Protein AF-A0A7C2Z9K0-F1 (afdb_monomer_lite)

Sequence (322 aa):
MQGVKPGILVYGNPVLNRYSSSVLGTLNDVKPLNPVDELTLYMVGAHAGDEFVRSLMWPGPMPQLNLGSMNPCDAYQVAKLIVVTWPTASNLSELRRVRALALEECVGVLDRLQLRLVKHSEAIGMLDRLYEMAISNQLSEEDTAKLAYALVIYELYDRAVRLLERRFNTIVKYQLAVLRILLRGFMNLTPWHRGLILSTGTLNVSDWVLTTVRYRNDVCVVIQFKSLEKPYTVSNCPVQVEGGRLVVSGVEPTLSTSPVTVELLVKPRNWGVFFIANNTNSPIRYEPRVKGRCVVKAKDYENQGCGELLLDVGEYASIHFT

Structure (mmCIF, N/CA/C/O backbone):
data_AF-A0A7C2Z9K0-F1
#
_entry.id   AF-A0A7C2Z9K0-F1
#
loop_
_atom_site.group_PDB
_atom_site.id
_atom_site.type_symbol
_atom_site.label_atom_id
_atom_site.label_alt_id
_atom_site.label_comp_id
_atom_site.label_asym_id
_atom_site.label_entity_id
_atom_site.label_seq_id
_atom_site.pdbx_PDB_ins_code
_atom_site.Cartn_x
_atom_site.Cartn_y
_atom_site.Cartn_z
_atom_site.occupancy
_atom_site.B_iso_or_equiv
_atom_site.auth_seq_id
_atom_site.auth_comp_id
_atom_site.auth_asym_id
_atom_site.auth_atom_id
_atom_site.pdbx_PDB_model_num
ATOM 1 N N . MET A 1 1 ? -17.140 -13.298 -23.144 1.00 37.75 1 MET A N 1
ATOM 2 C CA . MET A 1 1 ? -16.741 -13.257 -21.720 1.00 37.75 1 MET A CA 1
ATOM 3 C C . MET A 1 1 ? -16.494 -11.803 -21.354 1.00 37.75 1 MET A C 1
ATOM 5 O O . MET A 1 1 ? -15.710 -11.165 -22.044 1.00 37.75 1 MET A O 1
ATOM 9 N N . GLN A 1 2 ? -17.197 -11.241 -20.367 1.00 43.09 2 GLN A N 1
ATOM 10 C CA . GLN A 1 2 ? -16.838 -9.914 -19.848 1.00 43.09 2 GLN A CA 1
ATOM 11 C C . GLN A 1 2 ? -15.471 -10.040 -19.161 1.00 43.09 2 GLN A C 1
ATOM 13 O O . GLN A 1 2 ? -15.306 -10.893 -18.294 1.00 43.09 2 GLN A O 1
ATOM 18 N N . GLY A 1 3 ? -14.478 -9.265 -19.603 1.00 64.12 3 GLY A N 1
ATOM 19 C CA . GLY A 1 3 ? -13.139 -9.290 -19.008 1.00 64.12 3 GLY A CA 1
ATOM 20 C C . GLY A 1 3 ? -13.161 -8.814 -17.553 1.00 64.12 3 GLY A C 1
ATOM 21 O O . GLY A 1 3 ? -13.948 -7.932 -17.201 1.00 64.12 3 GLY A O 1
ATOM 22 N N . VAL A 1 4 ? -12.298 -9.395 -16.711 1.00 75.00 4 VAL A N 1
ATOM 23 C CA . VAL A 1 4 ? -12.079 -8.939 -15.328 1.00 75.00 4 VAL A CA 1
ATOM 24 C C . VAL A 1 4 ? -11.657 -7.469 -15.363 1.00 75.00 4 VAL A C 1
ATOM 26 O O . VAL A 1 4 ? -10.753 -7.113 -16.113 1.00 75.00 4 VAL A O 1
ATOM 29 N N . LYS A 1 5 ? -12.315 -6.609 -14.578 1.00 83.44 5 LYS A N 1
ATOM 30 C CA . LYS A 1 5 ? -11.980 -5.180 -14.476 1.00 83.44 5 LYS A CA 1
ATOM 31 C C . LYS A 1 5 ? -10.962 -4.937 -13.351 1.00 83.44 5 LYS A C 1
ATOM 33 O O . LYS A 1 5 ? -10.970 -5.682 -12.366 1.00 83.44 5 LYS A O 1
ATOM 38 N N . PRO A 1 6 ? -10.092 -3.917 -13.469 1.00 86.12 6 PRO A N 1
ATOM 39 C CA . PRO A 1 6 ? -9.294 -3.460 -12.334 1.00 86.12 6 PRO A CA 1
ATOM 40 C C . PRO A 1 6 ? -10.204 -2.838 -11.261 1.00 86.12 6 PRO A C 1
ATOM 42 O O . PRO A 1 6 ? -11.330 -2.438 -11.560 1.00 86.12 6 PRO A O 1
ATOM 45 N N . GLY A 1 7 ? -9.707 -2.751 -10.029 1.00 84.44 7 GLY A N 1
ATOM 46 C CA . GLY A 1 7 ? -10.400 -2.111 -8.914 1.00 84.44 7 GLY A CA 1
ATOM 47 C C . GLY A 1 7 ? -11.256 -3.045 -8.061 1.00 84.44 7 GLY A C 1
ATOM 48 O O . GLY A 1 7 ? -12.019 -2.564 -7.234 1.00 84.44 7 GLY A O 1
ATOM 49 N N . ILE A 1 8 ? -11.147 -4.368 -8.206 1.00 86.12 8 ILE A N 1
ATOM 50 C CA . ILE A 1 8 ? -11.669 -5.286 -7.187 1.00 86.12 8 ILE A CA 1
ATOM 51 C C . ILE A 1 8 ? -10.679 -5.280 -6.028 1.00 86.12 8 ILE A C 1
ATOM 53 O O . ILE A 1 8 ? -9.484 -5.445 -6.244 1.00 86.12 8 ILE A O 1
ATOM 57 N N . LEU A 1 9 ? -11.165 -5.111 -4.804 1.00 90.25 9 LEU A N 1
ATOM 58 C CA . LEU A 1 9 ? -10.339 -5.172 -3.608 1.00 90.25 9 LEU A CA 1
ATOM 59 C C . LEU A 1 9 ? -11.148 -5.809 -2.480 1.00 90.25 9 LEU A C 1
ATOM 61 O O . LEU A 1 9 ? -12.177 -5.281 -2.070 1.00 90.25 9 LEU A O 1
ATOM 65 N N . VAL A 1 10 ? -10.718 -6.968 -2.000 1.00 84.88 10 VAL A N 1
ATOM 66 C CA . VAL A 1 10 ? -11.459 -7.762 -1.017 1.00 84.88 10 VAL A CA 1
ATOM 67 C C . VAL A 1 10 ? -10.482 -8.317 0.002 1.00 84.88 10 VAL A C 1
ATOM 69 O O . VAL A 1 10 ? -9.458 -8.888 -0.364 1.00 84.88 10 VAL A O 1
ATOM 72 N N . TYR A 1 11 ? -10.804 -8.154 1.279 1.00 88.50 11 TYR A N 1
ATOM 73 C CA . TYR A 1 11 ? -9.985 -8.626 2.391 1.00 88.50 11 TYR A CA 1
ATOM 74 C C . TYR A 1 11 ? -10.760 -9.658 3.205 1.00 88.50 11 TYR A C 1
ATOM 76 O O . TYR A 1 11 ? -11.964 -9.505 3.410 1.00 88.50 11 TYR A O 1
ATOM 84 N N . GLY A 1 12 ? -10.061 -10.660 3.738 1.00 77.44 12 GLY A N 1
ATOM 85 C CA . GLY A 1 12 ? -10.611 -11.537 4.773 1.00 77.44 12 GLY A CA 1
ATOM 86 C C . GLY A 1 12 ? -10.920 -10.788 6.075 1.00 77.44 12 GLY A C 1
ATOM 87 O O . GLY A 1 12 ? -11.872 -11.128 6.770 1.00 77.44 12 GLY A O 1
ATOM 88 N N . ASN A 1 13 ? -10.167 -9.727 6.386 1.00 89.75 13 ASN A N 1
ATOM 89 C CA . ASN A 1 13 ? -10.434 -8.868 7.537 1.00 89.75 13 ASN A CA 1
ATOM 90 C C . ASN A 1 13 ? -11.713 -8.021 7.332 1.00 89.75 13 ASN A C 1
ATOM 92 O O . ASN A 1 13 ? -11.746 -7.196 6.410 1.00 89.75 13 ASN A O 1
ATOM 96 N N . PRO A 1 14 ? -12.730 -8.123 8.213 1.00 88.50 14 PRO A N 1
ATOM 97 C CA . PRO A 1 14 ? -13.995 -7.400 8.055 1.00 88.50 14 PRO A CA 1
ATOM 98 C C . PRO A 1 14 ? -13.859 -5.872 8.053 1.00 88.50 14 PRO A C 1
ATOM 100 O O . PRO A 1 14 ? -14.577 -5.194 7.317 1.00 88.50 14 PRO A O 1
ATOM 103 N N . VAL A 1 15 ? -12.931 -5.316 8.842 1.00 96.44 15 VAL A N 1
ATOM 104 C CA . VAL A 1 15 ? -12.697 -3.866 8.917 1.00 96.44 15 VAL A CA 1
ATOM 105 C C . VAL A 1 15 ? -12.141 -3.370 7.587 1.00 96.44 15 VAL A C 1
ATOM 107 O O . VAL A 1 15 ? -12.706 -2.454 6.991 1.00 96.44 15 VAL A O 1
ATOM 110 N N . LEU A 1 16 ? -11.082 -4.006 7.077 1.00 95.88 16 LEU A N 1
ATOM 111 C CA . LEU A 1 16 ? -10.483 -3.635 5.790 1.00 95.88 16 LEU A CA 1
ATOM 112 C C . LEU A 1 16 ? -11.476 -3.813 4.635 1.00 95.88 16 LEU A C 1
ATOM 114 O O . LEU A 1 16 ? -11.587 -2.943 3.769 1.00 95.88 16 LEU A O 1
ATOM 118 N N . ASN A 1 17 ? -12.254 -4.898 4.657 1.00 90.25 17 ASN A N 1
ATOM 119 C CA . ASN A 1 17 ? -13.252 -5.175 3.631 1.00 90.25 17 ASN A CA 1
ATOM 120 C C . ASN A 1 17 ? -14.389 -4.141 3.616 1.00 90.25 17 ASN A C 1
ATOM 122 O O . ASN A 1 17 ? -14.852 -3.736 2.546 1.00 90.25 17 ASN A O 1
ATOM 126 N N . ARG A 1 18 ? -14.803 -3.652 4.794 1.00 93.75 18 ARG A N 1
ATOM 127 C CA . ARG A 1 18 ? -15.792 -2.574 4.919 1.00 93.75 18 ARG A CA 1
ATOM 128 C C . ARG A 1 18 ? -15.301 -1.281 4.274 1.00 93.75 18 ARG A C 1
ATOM 130 O O . ARG A 1 18 ? -16.063 -0.651 3.541 1.00 93.75 18 ARG A O 1
ATOM 137 N N . TYR A 1 19 ? -14.046 -0.893 4.512 1.00 94.75 19 TYR A N 1
ATOM 138 C CA . TYR A 1 19 ? -13.466 0.287 3.865 1.00 94.75 19 TYR A CA 1
ATOM 139 C C . TYR A 1 19 ? -13.394 0.110 2.356 1.00 94.75 19 TYR A C 1
ATOM 141 O O . TYR A 1 19 ? -13.844 0.996 1.634 1.00 94.75 19 TYR A O 1
ATOM 149 N N . SER A 1 20 ? -12.897 -1.041 1.896 1.00 91.31 20 SER A N 1
ATOM 150 C CA . SER A 1 20 ? -12.806 -1.349 0.469 1.00 91.31 20 SER A CA 1
ATOM 151 C C . SER A 1 20 ? -14.161 -1.185 -0.227 1.00 91.31 20 SER A C 1
ATOM 153 O O . SER A 1 20 ? -14.310 -0.373 -1.139 1.00 91.31 20 SER A O 1
ATOM 155 N N . SER A 1 21 ? -15.188 -1.860 0.294 1.00 88.12 21 SER A N 1
ATOM 156 C CA . SER A 1 21 ? -16.550 -1.806 -0.249 1.00 88.12 21 SER A CA 1
ATOM 157 C C . SER A 1 21 ? -17.132 -0.386 -0.253 1.00 88.12 21 SER A C 1
ATOM 159 O O . SER A 1 21 ? -17.903 -0.041 -1.143 1.00 88.12 21 SER A O 1
ATOM 161 N N . SER A 1 22 ? -16.750 0.448 0.721 1.00 88.44 22 SER A N 1
ATOM 162 C CA . SER A 1 22 ? -17.262 1.819 0.852 1.00 88.44 22 SER A CA 1
ATOM 163 C C . SER A 1 22 ? -16.625 2.792 -0.136 1.00 88.44 22 SER A C 1
ATOM 165 O O . SER A 1 22 ? -17.289 3.729 -0.570 1.00 88.44 22 SER A O 1
ATOM 167 N N . VAL A 1 23 ? -15.352 2.596 -0.496 1.00 86.19 23 VAL A N 1
ATOM 168 C CA . VAL A 1 23 ? -14.654 3.541 -1.380 1.00 86.19 23 VAL A CA 1
ATOM 169 C C . VAL A 1 23 ? -14.778 3.175 -2.848 1.00 86.19 23 VAL A C 1
ATOM 171 O O . VAL A 1 23 ? -14.956 4.081 -3.657 1.00 86.19 23 VAL A O 1
ATOM 174 N N . LEU A 1 24 ? -14.768 1.885 -3.207 1.00 77.12 24 LEU A N 1
ATOM 175 C CA . LEU A 1 24 ? -14.762 1.440 -4.609 1.00 77.12 24 LEU A CA 1
ATOM 176 C C . LEU A 1 24 ? -15.945 1.978 -5.431 1.00 77.12 24 LEU A C 1
ATOM 178 O O . LEU A 1 24 ? -15.773 2.308 -6.602 1.00 77.12 24 LEU A O 1
ATOM 182 N N . GLY A 1 25 ? -17.123 2.141 -4.819 1.00 69.94 25 GLY A N 1
ATOM 183 C CA . GLY A 1 25 ? -18.311 2.691 -5.486 1.00 69.94 25 GLY A CA 1
ATOM 184 C C . GLY A 1 25 ? -18.264 4.199 -5.760 1.00 69.94 25 GLY A C 1
ATOM 185 O O . GLY A 1 25 ? -19.160 4.721 -6.412 1.00 69.94 25 GLY A O 1
ATOM 186 N N . THR A 1 26 ? -17.241 4.899 -5.267 1.00 81.38 26 THR A N 1
ATOM 187 C CA . THR A 1 26 ? -17.178 6.372 -5.254 1.00 81.38 26 THR A CA 1
ATOM 188 C C . THR A 1 26 ? -15.945 6.949 -5.952 1.00 81.38 26 THR A C 1
ATOM 190 O O . THR A 1 26 ? -15.764 8.159 -5.974 1.00 81.38 26 THR A O 1
ATOM 193 N N . LEU A 1 27 ? -15.087 6.102 -6.535 1.00 81.38 27 LEU A N 1
ATOM 194 C CA . LEU A 1 27 ? -13.768 6.522 -7.026 1.00 81.38 27 LEU A CA 1
ATOM 195 C C . LEU A 1 27 ? -13.784 7.288 -8.351 1.00 81.38 27 LEU A C 1
ATOM 197 O O . LEU A 1 27 ? -12.838 8.022 -8.619 1.00 81.38 27 LEU A O 1
ATOM 201 N N . ASN A 1 28 ? -14.823 7.124 -9.174 1.00 76.12 28 ASN A N 1
ATOM 202 C CA . ASN A 1 28 ? -14.872 7.736 -10.509 1.00 76.12 28 ASN A CA 1
ATOM 203 C C . ASN A 1 28 ? -14.916 9.275 -10.464 1.00 76.12 28 ASN A C 1
ATOM 205 O O . ASN A 1 28 ? -14.512 9.917 -11.429 1.00 76.12 28 ASN A O 1
ATOM 209 N N . ASP A 1 29 ? -15.358 9.854 -9.344 1.00 80.81 29 ASP A N 1
ATOM 210 C CA . ASP A 1 29 ? -15.482 11.306 -9.162 1.00 80.81 29 ASP A CA 1
ATOM 211 C C . ASP A 1 29 ? -14.291 11.920 -8.402 1.00 80.81 29 ASP A C 1
ATOM 213 O O . ASP A 1 29 ? -14.220 13.134 -8.192 1.00 80.81 29 ASP A O 1
ATOM 217 N N . VAL A 1 30 ? -13.331 11.091 -7.980 1.00 87.69 30 VAL A N 1
ATOM 218 C CA . VAL A 1 30 ? -12.199 11.514 -7.154 1.00 87.69 30 VAL A CA 1
ATOM 219 C C . VAL A 1 30 ? -11.080 12.060 -8.029 1.00 87.69 30 VAL A C 1
ATOM 221 O O . VAL A 1 30 ? -10.500 11.348 -8.848 1.00 87.69 30 VAL A O 1
ATOM 224 N N . LYS A 1 31 ? -10.722 13.328 -7.815 1.00 90.00 31 LYS A N 1
ATOM 225 C CA . LYS A 1 31 ? -9.562 13.945 -8.469 1.00 90.00 31 LYS A CA 1
ATOM 226 C C . LYS A 1 31 ? -8.275 13.604 -7.715 1.00 90.00 31 LYS A C 1
ATOM 228 O O . LYS A 1 31 ? -8.262 13.734 -6.490 1.00 90.00 31 LYS A O 1
ATOM 233 N N . PRO A 1 32 ? -7.192 13.209 -8.407 1.00 91.38 32 PRO A N 1
ATOM 234 C CA . PRO A 1 32 ? -5.903 12.999 -7.759 1.00 91.38 32 PRO A CA 1
ATOM 235 C C . PRO A 1 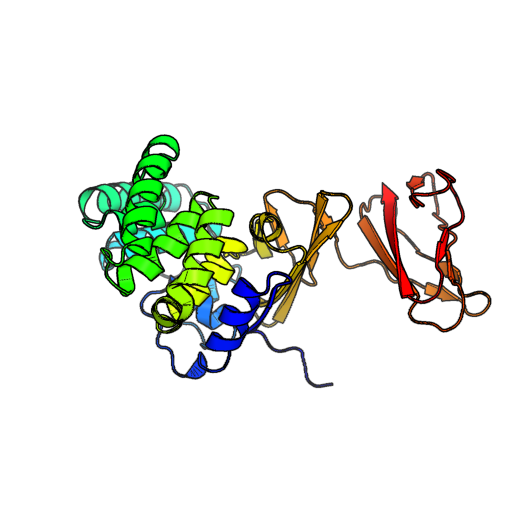32 ? -5.356 14.321 -7.204 1.00 91.38 32 PRO A C 1
ATOM 237 O O . PRO A 1 32 ? -5.505 15.367 -7.835 1.00 91.38 32 PRO A O 1
ATOM 240 N N . LEU A 1 33 ? -4.714 14.276 -6.032 1.00 89.50 33 LEU A N 1
ATOM 241 C CA . LEU A 1 33 ? -4.076 15.455 -5.425 1.00 89.50 33 LEU A CA 1
ATOM 242 C C . LEU A 1 33 ? -2.596 15.568 -5.799 1.00 89.50 33 LEU A C 1
ATOM 244 O O . LEU A 1 33 ? -2.030 16.656 -5.776 1.00 89.50 33 LEU A O 1
ATOM 248 N N . ASN A 1 34 ? -1.965 14.443 -6.133 1.00 88.69 34 ASN A N 1
ATOM 249 C CA . ASN A 1 34 ? -0.575 14.371 -6.558 1.00 88.69 34 ASN A CA 1
ATOM 250 C C . ASN A 1 34 ? -0.356 13.162 -7.498 1.00 88.69 34 ASN A C 1
ATOM 252 O O . ASN A 1 34 ? -1.247 12.312 -7.629 1.00 88.69 34 ASN A O 1
ATOM 256 N N . PRO A 1 35 ? 0.829 13.026 -8.125 1.00 88.88 35 PRO A N 1
ATOM 257 C CA . PRO A 1 35 ? 1.099 11.921 -9.051 1.00 88.88 35 PRO A CA 1
ATOM 258 C C . PRO A 1 35 ? 1.007 10.519 -8.419 1.00 88.88 35 PRO A C 1
ATOM 260 O O . PRO A 1 35 ? 0.792 9.530 -9.117 1.00 88.88 35 PRO A O 1
ATOM 263 N N . VAL A 1 36 ? 1.159 10.399 -7.095 1.00 89.31 36 VAL A N 1
ATOM 264 C CA . VAL A 1 36 ? 1.043 9.115 -6.380 1.00 89.31 36 VAL A CA 1
ATOM 265 C C . VAL A 1 36 ? -0.422 8.694 -6.235 1.00 89.31 36 VAL A C 1
ATOM 267 O O . VAL A 1 36 ? -0.742 7.510 -6.375 1.00 89.31 36 VAL A O 1
ATOM 270 N N . ASP A 1 37 ? -1.323 9.647 -5.995 1.00 91.62 37 ASP A N 1
ATOM 271 C CA . ASP A 1 37 ? -2.767 9.400 -6.050 1.00 91.62 37 ASP A CA 1
ATOM 272 C C . ASP A 1 37 ? -3.205 9.033 -7.446 1.00 91.62 37 ASP A C 1
ATOM 274 O O . ASP A 1 37 ? -3.963 8.083 -7.620 1.00 91.62 37 ASP A O 1
ATOM 278 N N . GLU A 1 38 ? -2.701 9.756 -8.441 1.00 92.44 38 GLU A N 1
ATOM 279 C CA . GLU A 1 38 ? -3.044 9.486 -9.824 1.00 92.44 38 GLU A CA 1
ATOM 280 C C . GLU A 1 38 ? -2.615 8.081 -10.240 1.00 92.44 38 GLU A C 1
ATOM 282 O O . GLU A 1 38 ? -3.401 7.352 -10.846 1.00 92.44 38 GLU A O 1
ATOM 287 N N . LEU A 1 39 ? -1.416 7.656 -9.832 1.00 91.12 39 LEU A N 1
ATOM 288 C CA . LEU A 1 39 ? -0.960 6.281 -9.994 1.00 91.12 39 LEU A CA 1
ATOM 289 C C . LEU A 1 39 ? -1.925 5.288 -9.341 1.00 91.12 39 LEU A C 1
ATOM 291 O O . LEU A 1 39 ? -2.327 4.313 -9.970 1.00 91.12 39 LEU A O 1
ATOM 295 N N . THR A 1 40 ? -2.326 5.543 -8.096 1.00 91.75 40 THR A N 1
ATOM 296 C CA . THR A 1 40 ? -3.223 4.657 -7.342 1.00 91.75 40 THR A CA 1
ATOM 297 C C . THR A 1 40 ? -4.592 4.542 -8.023 1.00 91.75 40 THR A C 1
ATOM 299 O O . THR A 1 40 ? -5.084 3.432 -8.230 1.00 91.75 40 THR A O 1
ATOM 302 N N . LEU A 1 41 ? -5.177 5.667 -8.446 1.00 93.56 41 LEU A N 1
ATOM 303 C CA . LEU A 1 41 ? -6.451 5.720 -9.170 1.00 93.56 41 LEU A CA 1
ATOM 304 C C . LEU A 1 41 ? -6.357 5.073 -10.559 1.00 93.56 41 LEU A C 1
ATOM 306 O O . LEU A 1 41 ? -7.280 4.380 -10.987 1.00 93.56 41 LEU A O 1
ATOM 310 N N . TYR A 1 42 ? -5.236 5.255 -11.261 1.00 92.06 42 TYR A N 1
ATOM 311 C CA . TYR A 1 42 ? -4.974 4.599 -12.539 1.00 92.06 42 TYR A CA 1
ATOM 312 C C . TYR A 1 42 ? -4.921 3.076 -12.392 1.00 92.06 42 TYR A C 1
ATOM 314 O O . TYR A 1 42 ? -5.518 2.355 -13.195 1.00 92.06 42 TYR A O 1
ATOM 322 N N . MET A 1 43 ? -4.254 2.584 -11.345 1.00 92.12 43 MET A N 1
ATOM 323 C CA . MET A 1 43 ? -4.146 1.155 -11.055 1.00 92.12 43 MET A CA 1
ATOM 324 C C . MET A 1 43 ? -5.497 0.523 -10.727 1.00 92.12 43 MET A C 1
ATOM 326 O O . MET A 1 43 ? -5.764 -0.582 -11.176 1.00 92.12 43 MET A O 1
ATOM 330 N N . VAL A 1 44 ? -6.397 1.204 -10.021 1.00 91.94 44 VAL A N 1
ATOM 331 C CA . VAL A 1 44 ? -7.758 0.676 -9.781 1.00 91.94 44 VAL A CA 1
ATOM 332 C C . VAL A 1 44 ? -8.729 0.960 -10.931 1.00 91.94 44 VAL A C 1
ATOM 334 O O . VAL A 1 44 ? -9.895 0.596 -10.862 1.00 91.94 44 VAL A O 1
ATOM 337 N N . GLY A 1 45 ? -8.257 1.585 -12.013 1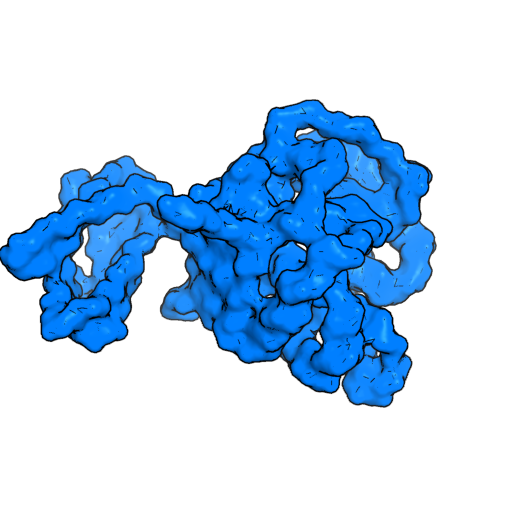.00 89.38 45 GLY A N 1
ATOM 338 C CA . GLY A 1 45 ? -9.055 1.882 -13.199 1.00 89.38 45 GLY A CA 1
ATOM 339 C C . GLY A 1 45 ? -10.047 3.034 -13.054 1.00 89.38 45 GLY A C 1
ATOM 340 O O . GLY A 1 45 ? -10.865 3.207 -13.954 1.00 89.38 45 GLY A O 1
ATOM 341 N N . ALA A 1 46 ? -9.947 3.825 -11.985 1.00 90.12 46 ALA A N 1
ATOM 342 C CA . ALA A 1 46 ? -10.756 5.022 -11.756 1.00 90.12 46 ALA A CA 1
ATOM 343 C C . ALA A 1 46 ? -10.234 6.251 -12.525 1.00 90.12 46 ALA A C 1
ATOM 345 O O . ALA A 1 46 ? -10.976 7.199 -12.752 1.00 90.12 46 ALA A O 1
ATOM 346 N N . HIS A 1 47 ? -8.965 6.235 -12.956 1.00 88.44 47 HIS A N 1
ATOM 347 C CA . HIS A 1 47 ? -8.352 7.319 -13.729 1.00 88.44 47 HIS A CA 1
ATOM 348 C C . HIS A 1 47 ? -7.644 6.806 -14.994 1.00 88.44 47 HIS A C 1
ATOM 350 O O . HIS A 1 47 ? -7.227 5.643 -15.081 1.00 88.44 47 HIS A O 1
ATOM 356 N N . ALA A 1 48 ? -7.501 7.680 -15.994 1.00 83.88 48 ALA A N 1
ATOM 357 C CA . ALA A 1 48 ? -6.820 7.373 -17.256 1.00 83.88 48 ALA A CA 1
ATOM 358 C C . ALA A 1 48 ? -5.286 7.467 -17.158 1.00 83.88 48 ALA A C 1
ATOM 360 O O . ALA A 1 48 ? -4.601 6.868 -17.990 1.00 83.88 48 ALA A O 1
ATOM 361 N N . GLY A 1 49 ? -4.780 8.171 -16.140 1.00 81.81 49 GLY A N 1
ATOM 362 C CA . GLY A 1 49 ? -3.358 8.382 -15.862 1.00 81.81 49 GLY A CA 1
ATOM 363 C C . GLY A 1 49 ? -2.668 9.266 -16.903 1.00 81.81 49 GLY A C 1
ATOM 364 O O . GLY A 1 49 ? -2.830 9.054 -18.109 1.00 81.81 49 GLY A O 1
ATOM 365 N N . ASP A 1 50 ? -1.885 10.228 -16.438 1.00 87.44 50 ASP A N 1
ATOM 366 C CA . ASP A 1 50 ? -1.007 11.055 -17.252 1.00 87.44 50 ASP A CA 1
ATOM 367 C C . ASP A 1 50 ? 0.178 10.261 -17.840 1.00 87.44 50 ASP A C 1
ATOM 369 O O . ASP A 1 50 ? 0.337 9.046 -17.652 1.00 87.44 50 ASP A O 1
ATOM 373 N N . GLU A 1 51 ? 1.014 10.951 -18.616 1.00 86.50 51 GLU A N 1
ATOM 374 C CA . GLU A 1 51 ? 2.197 10.353 -19.237 1.00 86.50 51 GLU A CA 1
ATOM 375 C C . GLU A 1 51 ? 3.175 9.790 -18.193 1.00 86.50 51 GLU A C 1
ATOM 377 O O . GLU A 1 51 ? 3.714 8.694 -18.377 1.00 86.50 51 GLU A O 1
ATOM 382 N N . PHE A 1 52 ? 3.354 10.486 -17.066 1.00 86.31 52 PHE A N 1
ATOM 383 C CA . PHE A 1 52 ? 4.235 10.054 -15.986 1.00 86.31 52 PHE A CA 1
ATOM 384 C C . PHE A 1 52 ? 3.756 8.743 -15.350 1.00 86.31 52 PHE A C 1
ATOM 386 O O . PHE A 1 52 ? 4.509 7.767 -15.307 1.00 86.31 52 PHE A O 1
ATOM 393 N N . VAL A 1 53 ? 2.496 8.670 -14.929 1.00 87.38 53 VAL A N 1
ATOM 394 C CA . VAL A 1 53 ? 1.875 7.473 -14.349 1.00 87.38 53 VAL A CA 1
ATOM 395 C C . VAL A 1 53 ? 1.955 6.287 -15.305 1.00 87.38 53 VAL A C 1
ATOM 397 O O . VAL A 1 53 ? 2.275 5.172 -14.885 1.00 87.38 53 VAL A O 1
ATOM 400 N N . ARG A 1 54 ? 1.722 6.511 -16.603 1.00 85.31 54 ARG A N 1
ATOM 401 C CA . ARG A 1 54 ? 1.859 5.456 -17.615 1.00 85.31 54 ARG A CA 1
ATOM 402 C C . ARG A 1 54 ? 3.305 4.992 -17.739 1.00 85.31 54 ARG A C 1
ATOM 404 O O . ARG A 1 54 ? 3.541 3.786 -17.766 1.00 85.31 54 ARG A O 1
ATOM 411 N N . SER A 1 55 ? 4.271 5.908 -17.757 1.00 84.81 55 SER A N 1
ATOM 412 C CA . SER A 1 55 ? 5.693 5.564 -17.878 1.00 84.81 55 SER A CA 1
ATOM 413 C C . SER A 1 55 ? 6.198 4.650 -16.757 1.00 84.81 55 SER A C 1
ATOM 415 O O . SER A 1 55 ? 7.043 3.797 -17.012 1.00 84.81 55 SER A O 1
ATOM 417 N N . LEU A 1 56 ? 5.628 4.733 -15.547 1.00 83.75 56 LEU A N 1
ATOM 418 C CA . LEU A 1 56 ? 5.990 3.853 -14.426 1.00 83.75 56 LEU A CA 1
ATOM 419 C C . LEU A 1 56 ? 5.687 2.365 -14.700 1.00 83.75 56 LEU A C 1
ATOM 421 O O . LEU A 1 56 ? 6.257 1.480 -14.060 1.00 83.75 56 LEU A O 1
ATOM 425 N N . MET A 1 57 ? 4.802 2.076 -15.658 1.00 80.19 57 MET A N 1
ATOM 426 C CA . MET A 1 57 ? 4.359 0.724 -16.019 1.00 80.19 57 MET A CA 1
ATOM 427 C C . MET A 1 57 ? 5.090 0.147 -17.239 1.00 80.19 57 MET A C 1
ATOM 429 O O . MET A 1 57 ? 5.060 -1.070 -17.450 1.00 80.19 57 MET A O 1
ATOM 433 N N . TRP A 1 58 ? 5.734 0.989 -18.054 1.00 78.62 58 TRP A N 1
ATOM 434 C CA . TRP A 1 58 ? 6.293 0.609 -19.353 1.00 78.62 58 TRP A CA 1
ATOM 435 C C . TRP A 1 58 ? 7.816 0.778 -19.396 1.00 78.62 58 TRP A C 1
ATOM 437 O O . TRP A 1 58 ? 8.336 1.797 -18.949 1.00 78.62 58 TRP A O 1
ATOM 447 N N . PRO A 1 59 ? 8.563 -0.183 -19.968 1.00 67.44 59 PRO A N 1
ATOM 448 C CA . PRO A 1 59 ? 9.975 0.027 -20.255 1.00 67.44 59 PRO A CA 1
ATOM 449 C C . PRO A 1 59 ? 10.105 1.112 -21.336 1.00 67.44 59 PRO A C 1
ATOM 451 O O . PRO A 1 59 ? 9.742 0.895 -22.489 1.00 67.44 59 PRO A O 1
ATOM 454 N N . GLY A 1 60 ? 10.594 2.289 -20.956 1.00 72.25 60 GLY A N 1
ATOM 455 C CA . GLY A 1 60 ? 10.753 3.439 -21.843 1.00 72.25 60 GLY A CA 1
ATOM 456 C C . GLY A 1 60 ? 11.619 4.536 -21.216 1.00 72.25 60 GLY A C 1
ATOM 457 O O . GLY A 1 60 ? 12.044 4.389 -20.060 1.00 72.25 60 GLY A O 1
ATOM 458 N N . PRO A 1 61 ? 11.916 5.614 -21.968 1.00 74.81 61 PRO A N 1
ATOM 459 C CA . PRO A 1 61 ? 12.602 6.773 -21.416 1.00 74.81 61 PRO A CA 1
ATOM 460 C C . PRO A 1 61 ? 11.753 7.382 -20.298 1.00 74.81 61 PRO A C 1
ATOM 462 O O . PRO A 1 61 ? 10.532 7.480 -20.411 1.00 74.81 61 PRO A O 1
ATOM 465 N N . MET A 1 62 ? 12.408 7.772 -19.209 1.00 77.19 62 MET A N 1
ATOM 466 C CA . MET A 1 62 ? 11.749 8.467 -18.109 1.00 77.19 62 MET A CA 1
ATOM 467 C C . MET A 1 62 ? 11.213 9.819 -18.617 1.00 77.19 62 MET A C 1
ATOM 469 O O . MET A 1 62 ? 11.994 10.575 -19.206 1.00 77.19 62 MET A O 1
ATOM 473 N N . PRO A 1 63 ? 9.930 10.153 -18.390 1.00 79.31 63 PRO A N 1
ATOM 474 C CA . PRO A 1 63 ? 9.392 11.462 -18.737 1.00 79.31 63 PRO A CA 1
ATOM 475 C C . PRO A 1 63 ? 10.149 12.580 -18.032 1.00 79.31 63 PRO A C 1
ATOM 477 O O . PRO A 1 63 ? 10.622 12.417 -16.902 1.00 79.31 63 PRO A O 1
ATOM 480 N N . GLN A 1 64 ? 10.248 13.734 -18.690 1.00 77.06 64 GLN A N 1
ATOM 481 C CA . GLN A 1 64 ? 10.841 14.912 -18.071 1.00 77.06 64 GLN A CA 1
ATOM 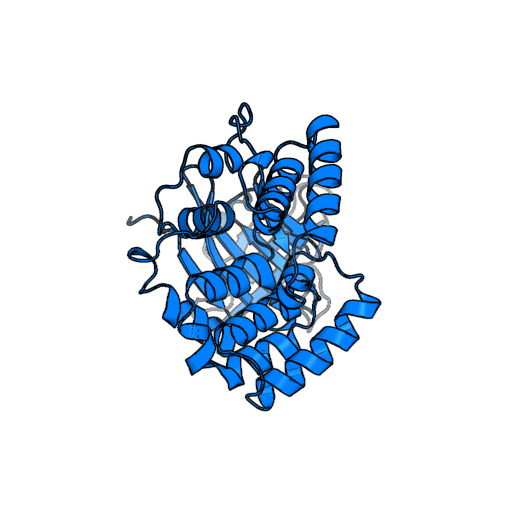482 C C . GLN A 1 64 ? 9.932 15.391 -16.941 1.00 77.06 64 GLN A C 1
ATOM 484 O O . GLN A 1 64 ? 8.845 15.909 -17.180 1.00 77.06 64 GLN A O 1
ATOM 489 N N . LEU A 1 65 ? 10.388 15.213 -15.703 1.00 82.06 65 LEU A N 1
ATOM 490 C CA . LEU A 1 65 ? 9.657 15.625 -14.516 1.00 82.06 65 LEU A CA 1
ATOM 491 C C . LEU A 1 65 ? 10.476 16.644 -13.727 1.00 82.06 65 LEU A C 1
ATOM 493 O O . LEU A 1 65 ? 11.575 16.345 -13.260 1.00 82.06 65 LEU A O 1
ATOM 497 N N . ASN A 1 66 ? 9.926 17.845 -13.544 1.00 84.62 66 ASN A N 1
ATOM 498 C CA . ASN A 1 66 ? 10.559 18.875 -12.729 1.00 84.62 66 ASN A CA 1
ATOM 499 C C . ASN A 1 66 ? 10.160 18.725 -11.253 1.00 84.62 66 ASN A C 1
ATOM 501 O O . ASN A 1 66 ? 9.244 19.397 -10.771 1.00 84.62 66 ASN A O 1
ATOM 505 N N . LEU A 1 67 ? 10.881 17.868 -10.525 1.00 87.62 67 LEU A N 1
ATOM 506 C CA . LEU A 1 67 ? 10.693 17.683 -9.081 1.00 87.62 67 LEU A CA 1
ATOM 507 C C . LEU A 1 67 ? 10.890 18.981 -8.278 1.00 87.62 67 LEU A C 1
ATOM 509 O O . LEU A 1 67 ? 10.299 19.122 -7.216 1.00 87.62 67 LEU A O 1
ATOM 513 N N . GLY A 1 68 ? 11.679 19.939 -8.781 1.00 85.88 68 GLY A N 1
ATOM 514 C CA . GLY A 1 68 ? 11.905 21.229 -8.121 1.00 85.88 68 GLY A CA 1
ATOM 515 C C . GLY A 1 68 ? 10.693 22.167 -8.130 1.00 85.88 68 GLY A C 1
ATOM 516 O O . GLY A 1 68 ? 10.677 23.130 -7.376 1.00 85.88 68 GLY A O 1
ATOM 517 N N . SER A 1 69 ? 9.684 21.890 -8.962 1.00 87.50 69 SER A N 1
ATOM 518 C CA . SER A 1 69 ? 8.418 22.642 -8.985 1.00 87.50 69 SER A CA 1
ATOM 519 C C . SER A 1 69 ? 7.347 22.077 -8.044 1.00 87.50 69 SER A C 1
ATOM 521 O O . SER A 1 69 ? 6.307 22.700 -7.849 1.00 87.50 69 SER A O 1
ATOM 523 N N . MET A 1 70 ? 7.586 20.893 -7.473 1.00 90.75 70 MET A N 1
ATOM 524 C CA . MET A 1 70 ? 6.664 20.221 -6.561 1.00 90.75 70 MET A CA 1
ATOM 525 C C . MET A 1 70 ? 6.973 20.588 -5.108 1.00 90.75 70 MET A C 1
ATOM 527 O O . MET A 1 70 ? 8.122 20.851 -4.755 1.00 90.75 70 MET A O 1
ATOM 531 N N . ASN A 1 71 ? 5.959 20.515 -4.242 1.00 90.69 71 ASN A N 1
ATOM 532 C CA . ASN A 1 71 ? 6.170 20.503 -2.794 1.00 90.69 71 ASN A CA 1
ATOM 533 C C . ASN A 1 71 ? 7.169 19.378 -2.428 1.00 90.69 71 ASN A C 1
ATOM 535 O O . ASN A 1 71 ? 6.965 18.243 -2.876 1.00 90.69 71 ASN A O 1
ATOM 539 N N . PRO A 1 72 ? 8.206 19.637 -1.606 1.00 90.69 72 PRO A N 1
ATOM 540 C CA . PRO A 1 72 ? 9.194 18.637 -1.197 1.00 90.69 72 PRO A CA 1
ATOM 541 C C . PRO A 1 72 ? 8.615 17.309 -0.695 1.00 90.69 72 PRO A C 1
ATOM 543 O O . PRO A 1 72 ? 9.177 16.249 -0.982 1.00 90.69 72 PRO A O 1
ATOM 546 N N . CYS A 1 73 ? 7.483 17.334 0.018 1.00 90.12 73 CYS A N 1
ATOM 547 C CA . CYS A 1 73 ? 6.853 16.114 0.527 1.00 90.12 73 CYS A CA 1
ATOM 548 C C . CYS A 1 73 ? 6.338 15.218 -0.614 1.00 90.12 73 CYS A C 1
ATOM 550 O O . CYS A 1 73 ? 6.579 14.008 -0.608 1.00 90.12 73 CYS A O 1
ATOM 552 N N . ASP A 1 74 ? 5.682 15.810 -1.616 1.00 90.31 74 ASP A N 1
ATOM 553 C CA . ASP A 1 74 ? 5.195 15.101 -2.803 1.00 90.31 74 ASP A CA 1
ATOM 554 C C . ASP A 1 74 ? 6.359 14.691 -3.711 1.00 90.31 74 ASP A C 1
ATOM 556 O O . ASP A 1 74 ? 6.450 13.531 -4.124 1.00 90.31 74 ASP A O 1
ATOM 560 N N . ALA A 1 75 ? 7.308 15.607 -3.938 1.00 92.25 75 ALA A N 1
ATOM 561 C CA . ALA A 1 75 ? 8.518 15.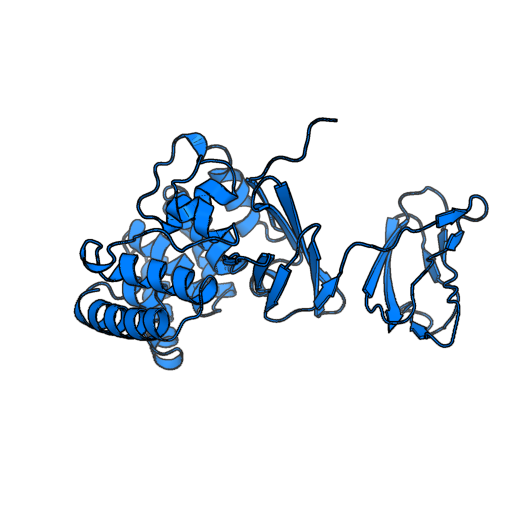360 -4.716 1.00 92.25 75 ALA A CA 1
ATOM 562 C C . ALA A 1 75 ? 9.281 14.140 -4.184 1.00 92.25 75 ALA A C 1
ATOM 564 O O . ALA A 1 75 ? 9.747 13.305 -4.961 1.00 92.25 75 ALA A O 1
ATOM 565 N N . TYR A 1 76 ? 9.376 13.992 -2.858 1.00 92.12 76 TYR A N 1
ATOM 566 C CA . TYR A 1 76 ? 10.058 12.860 -2.241 1.00 92.12 76 TYR A CA 1
ATOM 567 C C . TYR A 1 76 ? 9.348 11.526 -2.509 1.00 92.12 76 TYR A C 1
ATOM 569 O O . TYR A 1 76 ? 10.009 10.527 -2.808 1.00 92.12 76 TYR A O 1
ATOM 577 N N . GLN A 1 77 ? 8.012 11.485 -2.461 1.00 88.94 77 GLN A N 1
ATOM 578 C CA . GLN A 1 77 ? 7.270 10.264 -2.799 1.00 88.94 77 GLN A CA 1
ATOM 579 C C . GLN A 1 77 ? 7.462 9.874 -4.266 1.00 88.94 77 GLN A C 1
ATOM 581 O O . GLN A 1 77 ? 7.661 8.694 -4.570 1.00 88.94 77 GLN A O 1
ATOM 586 N N . VAL A 1 78 ? 7.441 10.861 -5.162 1.00 90.81 78 VAL A N 1
ATOM 587 C CA . VAL A 1 78 ? 7.630 10.647 -6.598 1.00 90.81 78 VAL A CA 1
ATOM 588 C C . VAL A 1 78 ? 9.063 10.202 -6.904 1.00 90.81 78 VAL A C 1
ATOM 590 O O . VAL A 1 78 ? 9.261 9.223 -7.623 1.00 90.81 78 VAL A O 1
ATOM 593 N N . ALA A 1 79 ? 10.068 10.814 -6.274 1.00 89.31 79 ALA A N 1
ATOM 594 C CA . ALA A 1 79 ? 11.467 10.404 -6.396 1.00 89.31 79 ALA A CA 1
ATOM 595 C C . ALA A 1 79 ? 11.689 8.941 -5.968 1.00 89.31 79 ALA A C 1
ATOM 597 O O . ALA A 1 79 ? 12.452 8.216 -6.611 1.00 89.31 79 ALA A O 1
ATOM 598 N N . LYS A 1 80 ? 10.993 8.462 -4.921 1.00 86.69 80 LYS A N 1
ATOM 599 C CA . LYS A 1 80 ? 11.046 7.044 -4.517 1.00 86.69 80 LYS A CA 1
ATOM 600 C C . LYS A 1 80 ? 10.524 6.118 -5.619 1.00 86.69 80 LYS A C 1
ATOM 602 O O . LYS A 1 80 ? 11.155 5.100 -5.889 1.00 86.69 80 LYS A O 1
ATOM 607 N N . LEU A 1 81 ? 9.410 6.468 -6.264 1.00 85.31 81 LEU A N 1
ATOM 608 C CA . LEU A 1 81 ? 8.850 5.693 -7.382 1.00 85.31 81 LEU A CA 1
ATOM 609 C C . LEU A 1 81 ? 9.787 5.676 -8.597 1.00 85.31 81 LEU A C 1
ATOM 611 O O . LEU A 1 81 ? 9.980 4.629 -9.220 1.00 85.31 81 LEU A O 1
ATOM 615 N N . ILE A 1 82 ? 10.413 6.817 -8.894 1.00 86.75 82 ILE A N 1
ATOM 616 C CA . ILE A 1 82 ? 11.390 6.946 -9.978 1.00 86.75 82 ILE A CA 1
ATOM 617 C C . ILE A 1 82 ? 12.583 6.023 -9.742 1.00 86.75 82 ILE A C 1
ATOM 619 O O . ILE A 1 82 ? 12.963 5.299 -10.653 1.00 86.75 82 ILE A O 1
ATOM 623 N N . VAL A 1 83 ? 13.159 5.994 -8.536 1.00 83.00 83 VAL A N 1
ATOM 624 C CA . VAL A 1 83 ? 14.325 5.140 -8.237 1.00 83.00 83 VAL A CA 1
ATOM 625 C C . VAL A 1 83 ? 13.994 3.652 -8.338 1.00 83.00 83 VAL A C 1
ATOM 627 O O . VAL A 1 83 ? 14.818 2.883 -8.827 1.00 83.00 83 VAL A O 1
ATOM 630 N N . VAL A 1 84 ? 12.794 3.243 -7.915 1.00 78.38 84 VAL A N 1
ATOM 631 C CA . VAL A 1 84 ? 12.330 1.853 -8.067 1.00 78.38 84 VAL A CA 1
ATOM 632 C C . VAL A 1 84 ? 12.236 1.472 -9.547 1.00 78.38 84 VAL A C 1
ATOM 634 O O . VAL A 1 84 ? 12.633 0.375 -9.941 1.00 78.38 84 VAL A O 1
ATOM 637 N N . THR A 1 85 ? 11.744 2.385 -10.384 1.00 76.94 85 THR A N 1
ATOM 638 C CA . THR A 1 85 ? 11.479 2.108 -11.801 1.00 76.94 85 THR A CA 1
ATOM 639 C C . THR A 1 85 ? 12.723 2.261 -12.677 1.00 76.94 85 THR A C 1
ATOM 641 O O . THR A 1 85 ? 12.991 1.387 -13.500 1.00 76.94 85 THR A O 1
ATOM 644 N N . TRP A 1 86 ? 13.525 3.301 -12.451 1.00 81.19 86 TRP A N 1
ATOM 645 C CA . TRP A 1 86 ? 14.750 3.634 -13.180 1.00 81.19 86 TRP A CA 1
ATOM 646 C C . TRP A 1 86 ? 15.914 3.871 -12.200 1.00 81.19 86 TRP A C 1
ATOM 648 O O . TRP A 1 86 ? 16.260 5.020 -11.899 1.00 81.19 86 TRP A O 1
ATOM 658 N N . PRO A 1 87 ? 16.552 2.804 -11.690 1.00 80.25 87 PRO A N 1
ATOM 659 C CA . PRO A 1 87 ? 17.643 2.923 -10.729 1.00 80.25 87 PRO A CA 1
ATOM 660 C C . PRO A 1 87 ? 18.932 3.389 -11.424 1.00 80.25 87 PRO A C 1
ATOM 662 O O . PRO A 1 87 ? 19.725 2.583 -11.906 1.00 80.25 87 PRO A O 1
ATOM 665 N N . THR A 1 88 ? 19.154 4.703 -11.478 1.00 84.56 88 THR A N 1
ATOM 666 C CA . THR A 1 88 ? 20.396 5.314 -11.983 1.00 84.56 88 THR A CA 1
ATOM 667 C C . THR A 1 88 ? 21.121 6.068 -10.869 1.00 84.56 88 THR A C 1
ATOM 669 O O . THR A 1 88 ? 20.504 6.510 -9.898 1.00 84.56 88 THR A O 1
ATOM 672 N N . ALA A 1 89 ? 22.437 6.261 -11.007 1.00 84.00 89 ALA A N 1
ATOM 673 C CA . ALA A 1 89 ? 23.213 7.058 -10.052 1.00 84.00 89 ALA A CA 1
ATOM 674 C C . ALA A 1 89 ? 22.687 8.503 -9.936 1.00 84.00 89 ALA A C 1
ATOM 676 O O . ALA A 1 89 ? 22.662 9.066 -8.843 1.00 84.00 89 ALA A O 1
ATOM 677 N N . SER A 1 90 ? 22.216 9.079 -11.048 1.00 88.69 90 SER A N 1
ATOM 678 C CA . SER A 1 90 ? 21.593 10.406 -11.073 1.00 88.69 90 SER A CA 1
ATOM 679 C C . SER A 1 90 ? 20.283 10.430 -10.276 1.00 88.69 90 SER A C 1
ATOM 681 O O . SER A 1 90 ? 20.151 11.244 -9.364 1.00 88.69 90 SER A O 1
ATOM 683 N N . ASN A 1 91 ? 19.374 9.475 -10.510 1.00 84.75 91 ASN A N 1
ATOM 684 C CA . ASN A 1 91 ? 18.097 9.392 -9.788 1.00 84.75 91 ASN A CA 1
ATOM 685 C C . ASN A 1 91 ? 18.287 9.127 -8.286 1.00 84.75 91 ASN A C 1
ATOM 687 O O . ASN A 1 91 ? 17.540 9.645 -7.460 1.00 84.75 91 ASN A O 1
ATOM 691 N N . LEU A 1 92 ? 19.309 8.352 -7.910 1.00 85.31 92 LEU A N 1
ATOM 692 C CA . LEU A 1 92 ? 19.666 8.132 -6.507 1.00 85.31 92 LEU A CA 1
ATOM 693 C C . LEU A 1 92 ? 20.191 9.406 -5.832 1.00 85.31 92 LEU A C 1
ATOM 695 O O . LEU A 1 92 ? 19.835 9.677 -4.684 1.00 85.31 92 LEU A O 1
ATOM 699 N N . SER A 1 93 ? 21.026 10.185 -6.522 1.00 87.88 93 SER A N 1
ATOM 700 C CA . SER A 1 93 ? 21.506 11.480 -6.026 1.00 87.88 93 SER A CA 1
ATOM 701 C C . SER A 1 93 ? 20.359 12.479 -5.873 1.00 87.88 93 SER A C 1
ATOM 703 O O . SER A 1 93 ? 20.260 13.139 -4.840 1.00 87.88 93 SER A O 1
ATOM 705 N N . GLU A 1 94 ? 19.445 12.519 -6.841 1.00 90.25 94 GLU A N 1
ATOM 706 C CA . GLU A 1 94 ? 18.263 13.378 -6.793 1.00 90.25 94 GLU A CA 1
ATOM 707 C C . GLU A 1 94 ? 17.315 12.986 -5.650 1.00 90.25 94 GLU A C 1
ATOM 709 O O . GLU A 1 94 ? 16.894 13.843 -4.876 1.00 90.25 94 GLU A O 1
ATOM 714 N N . LEU A 1 95 ? 17.068 11.687 -5.439 1.00 88.56 95 LEU A N 1
ATOM 715 C CA . LEU A 1 95 ? 16.307 11.198 -4.285 1.00 88.56 95 LEU A CA 1
ATOM 716 C C . LEU A 1 95 ? 16.929 11.651 -2.955 1.00 88.56 95 LEU A C 1
ATOM 718 O O . LEU A 1 95 ? 16.202 12.025 -2.036 1.00 88.56 95 LEU A O 1
ATOM 722 N N . ARG A 1 96 ? 18.263 11.615 -2.827 1.00 87.75 96 ARG A N 1
ATOM 723 C CA . ARG A 1 96 ? 18.965 12.083 -1.617 1.00 87.75 96 ARG A CA 1
ATOM 724 C C . ARG A 1 96 ? 18.805 13.589 -1.419 1.00 87.75 96 ARG A C 1
ATOM 726 O O . ARG A 1 96 ? 18.541 14.007 -0.295 1.00 87.75 96 ARG A O 1
ATOM 733 N N . ARG A 1 97 ? 18.921 14.376 -2.493 1.00 94.19 97 ARG A N 1
ATOM 734 C CA . ARG A 1 97 ? 18.718 15.832 -2.480 1.00 94.19 97 ARG A CA 1
ATOM 735 C C . ARG A 1 97 ? 17.297 16.187 -2.041 1.00 94.19 97 ARG A C 1
ATOM 737 O O . ARG A 1 97 ? 17.120 16.933 -1.086 1.00 94.19 97 ARG A O 1
ATOM 744 N N . VAL A 1 98 ? 16.289 15.594 -2.680 1.00 92.75 98 VAL A N 1
ATOM 745 C CA . VAL A 1 98 ? 14.872 15.827 -2.359 1.00 92.75 98 VAL A CA 1
ATOM 746 C C . VAL A 1 98 ? 14.529 15.338 -0.950 1.00 92.75 98 VAL A C 1
ATOM 748 O O . VAL A 1 98 ? 13.758 15.983 -0.249 1.00 92.75 98 VAL A O 1
ATOM 751 N N . ARG A 1 99 ? 15.140 14.242 -0.478 1.00 91.25 99 ARG A N 1
ATOM 752 C CA . ARG A 1 99 ? 14.988 13.791 0.914 1.00 91.25 99 ARG A CA 1
ATOM 753 C C . ARG A 1 99 ? 15.481 14.833 1.920 1.00 91.25 99 ARG A C 1
ATOM 755 O O . ARG A 1 99 ? 14.836 14.998 2.950 1.00 91.25 99 ARG A O 1
ATOM 762 N N . ALA A 1 100 ? 16.620 15.476 1.657 1.00 90.00 100 ALA A N 1
ATOM 763 C CA . ALA A 1 100 ? 17.157 16.518 2.532 1.00 90.00 100 ALA A CA 1
ATOM 764 C C . ALA A 1 100 ? 16.192 17.711 2.614 1.00 90.00 100 ALA A C 1
ATOM 766 O O . ALA A 1 100 ? 15.815 18.101 3.713 1.00 90.00 100 ALA A O 1
ATOM 767 N N . LEU A 1 101 ? 15.680 18.171 1.468 1.00 93.19 101 LEU A N 1
ATOM 768 C CA . LEU A 1 101 ? 14.652 19.218 1.422 1.00 93.19 101 LEU A CA 1
ATOM 769 C C . LEU A 1 101 ? 13.379 18.812 2.175 1.00 93.19 101 LEU A C 1
ATOM 771 O O . LEU A 1 101 ? 12.869 19.569 2.989 1.00 93.19 101 LEU A O 1
ATOM 775 N N . ALA A 1 102 ? 12.888 17.585 1.982 1.00 90.94 102 ALA A N 1
ATOM 776 C CA . ALA A 1 102 ? 11.701 17.102 2.686 1.00 90.94 102 ALA A CA 1
ATOM 777 C C . ALA A 1 102 ? 11.899 17.019 4.214 1.00 90.94 102 ALA A C 1
ATOM 779 O O . ALA A 1 102 ? 10.948 17.213 4.968 1.00 90.94 102 ALA A O 1
ATOM 780 N N . LEU A 1 103 ? 13.118 16.745 4.697 1.00 87.94 103 LEU A N 1
ATOM 781 C CA . LEU A 1 103 ? 13.431 16.768 6.132 1.00 87.94 103 LEU A CA 1
ATOM 782 C C . LEU A 1 103 ? 13.367 18.181 6.725 1.00 87.94 103 LEU A C 1
ATOM 784 O O . LEU A 1 103 ? 12.980 18.331 7.885 1.00 87.94 103 LEU A O 1
ATOM 788 N N . GLU A 1 104 ? 13.737 19.191 5.942 1.00 89.69 104 GLU A N 1
ATOM 789 C CA . GLU A 1 104 ? 13.738 20.596 6.350 1.00 89.69 104 GLU A CA 1
ATOM 790 C C . GLU A 1 104 ? 12.336 21.213 6.234 1.00 89.69 104 GLU A C 1
ATOM 792 O O . GLU A 1 104 ? 11.849 21.824 7.185 1.00 89.69 104 GLU A O 1
ATOM 797 N N . GLU A 1 105 ? 11.651 20.980 5.113 1.00 90.00 105 GLU A N 1
ATOM 798 C CA . GLU A 1 105 ? 10.462 21.737 4.707 1.00 90.00 105 GLU A CA 1
ATOM 799 C C . GLU A 1 105 ? 9.122 21.045 5.015 1.00 90.00 105 GLU A C 1
ATOM 801 O O . GLU A 1 105 ? 8.105 21.724 5.155 1.00 90.00 105 GLU A O 1
ATOM 806 N N . CYS A 1 106 ? 9.069 19.715 5.186 1.00 86.88 106 CYS A N 1
ATOM 807 C CA . CYS A 1 106 ? 7.829 19.062 5.625 1.00 86.88 106 CYS A CA 1
ATOM 808 C C . CYS A 1 106 ? 7.609 19.357 7.116 1.00 86.88 106 CYS A C 1
ATOM 810 O O . CYS A 1 106 ? 8.194 18.692 7.968 1.00 86.88 106 CYS A O 1
ATOM 812 N N . VAL A 1 107 ? 6.799 20.360 7.459 1.00 79.75 107 VAL A N 1
ATOM 813 C CA . VAL A 1 107 ? 6.604 20.808 8.855 1.00 79.75 107 VAL A CA 1
ATOM 814 C C . VAL A 1 107 ? 5.788 19.802 9.685 1.00 79.75 107 VAL A C 1
ATOM 816 O O . VAL A 1 107 ? 6.035 19.632 10.879 1.00 79.75 107 VAL A O 1
ATOM 819 N N . GLY A 1 108 ? 4.842 19.091 9.063 1.00 86.50 108 GLY A N 1
ATOM 820 C CA . GLY A 1 108 ? 3.936 18.170 9.748 1.00 86.50 108 GLY A CA 1
ATOM 821 C C . GLY A 1 108 ? 4.611 16.886 10.236 1.00 86.50 108 GLY A C 1
ATOM 822 O O . GLY A 1 108 ? 5.222 16.141 9.467 1.00 86.50 108 GLY A O 1
ATOM 823 N N . VAL A 1 109 ? 4.440 16.572 11.526 1.00 90.81 109 VAL A N 1
ATOM 824 C CA . VAL A 1 109 ? 4.929 15.319 12.131 1.00 90.81 109 VAL A CA 1
ATOM 825 C C . VAL A 1 109 ? 4.367 14.092 11.407 1.00 90.81 109 VAL A C 1
ATOM 827 O O . VAL A 1 109 ? 5.111 13.160 11.098 1.00 90.81 109 VAL A O 1
ATOM 830 N N . LEU A 1 110 ? 3.064 14.094 11.114 1.00 93.19 110 LEU A N 1
ATOM 831 C CA . LEU A 1 110 ? 2.408 12.997 10.406 1.00 93.19 110 LEU A CA 1
ATOM 832 C C . LEU A 1 110 ? 2.904 12.863 8.966 1.00 93.19 110 LEU A C 1
ATOM 834 O O . LEU A 1 110 ? 3.146 11.741 8.530 1.00 93.19 110 LEU A O 1
ATOM 838 N N . ASP A 1 111 ? 3.148 13.972 8.266 1.00 90.50 111 ASP A N 1
ATOM 839 C CA . ASP A 1 111 ? 3.688 13.935 6.904 1.00 90.50 111 ASP A CA 1
ATOM 840 C C . ASP A 1 111 ? 5.089 13.296 6.902 1.00 90.50 111 ASP A C 1
ATOM 842 O O . ASP A 1 111 ? 5.364 12.377 6.128 1.00 90.50 111 ASP A O 1
ATOM 846 N N . ARG A 1 112 ? 5.962 13.673 7.850 1.00 90.50 112 ARG A N 1
ATOM 847 C CA . ARG A 1 112 ? 7.290 13.045 8.012 1.00 90.50 112 ARG A CA 1
ATOM 848 C C . ARG A 1 112 ? 7.205 11.547 8.304 1.00 90.50 112 ARG A C 1
ATOM 850 O O . ARG A 1 112 ? 8.011 10.775 7.774 1.00 90.50 112 ARG A O 1
ATOM 857 N N . LEU A 1 113 ? 6.250 11.130 9.137 1.00 91.81 113 LEU A N 1
ATOM 858 C CA . LEU A 1 113 ? 6.017 9.719 9.449 1.00 91.81 113 LEU A CA 1
ATOM 859 C C . LEU A 1 113 ? 5.537 8.957 8.204 1.00 91.81 113 LEU A C 1
ATOM 861 O O . LEU A 1 113 ? 6.134 7.948 7.839 1.00 91.81 113 LEU A O 1
ATOM 865 N N . GLN A 1 114 ? 4.542 9.460 7.474 1.00 89.62 114 GLN A N 1
ATOM 866 C CA . GLN A 1 114 ? 4.055 8.819 6.244 1.00 89.62 114 GLN A CA 1
ATOM 867 C C . GLN A 1 114 ? 5.148 8.656 5.175 1.00 89.62 114 GLN A C 1
ATOM 869 O O . GLN A 1 114 ? 5.141 7.700 4.398 1.00 89.62 114 GLN A O 1
ATOM 874 N N . LEU A 1 115 ? 6.122 9.565 5.151 1.00 86.06 115 LEU A N 1
ATOM 875 C CA . LEU A 1 115 ? 7.266 9.505 4.245 1.00 86.06 115 LEU A CA 1
ATOM 876 C C . LEU A 1 115 ? 8.397 8.571 4.722 1.00 86.06 115 LEU A C 1
ATOM 878 O O . LEU A 1 115 ? 9.324 8.306 3.955 1.00 86.06 115 LEU A O 1
ATOM 882 N N . ARG A 1 116 ? 8.326 8.028 5.947 1.00 87.38 116 ARG A N 1
ATOM 883 C CA . ARG A 1 116 ? 9.421 7.321 6.648 1.00 87.38 116 ARG A CA 1
ATOM 884 C C . ARG A 1 116 ? 10.692 8.162 6.801 1.00 87.38 116 ARG A C 1
ATOM 886 O O . ARG A 1 116 ? 11.807 7.648 6.699 1.00 87.38 116 ARG A O 1
ATOM 893 N N . LEU A 1 117 ? 10.538 9.463 7.034 1.00 84.81 117 LEU A N 1
ATOM 894 C CA . LEU A 1 117 ? 11.667 10.360 7.300 1.00 84.81 117 LEU A CA 1
ATOM 895 C C . LEU A 1 117 ? 12.157 10.270 8.751 1.00 84.81 117 LEU A C 1
ATOM 897 O O . LEU A 1 117 ? 13.305 10.611 9.028 1.00 84.81 117 LEU A O 1
ATOM 901 N N . VAL A 1 118 ? 11.319 9.757 9.655 1.00 85.31 118 VAL A N 1
ATOM 902 C CA . VAL A 1 118 ? 11.651 9.510 11.063 1.00 85.31 118 VAL A CA 1
ATOM 903 C C . VAL A 1 118 ? 12.190 8.088 11.230 1.00 85.31 118 VAL A C 1
ATOM 905 O O . VAL A 1 118 ? 11.653 7.136 10.650 1.00 85.31 118 VAL A O 1
ATOM 908 N N . LYS A 1 119 ? 13.247 7.918 12.032 1.00 82.56 119 LYS A N 1
ATOM 909 C CA . LYS A 1 119 ? 13.801 6.590 12.336 1.00 82.56 119 LYS A CA 1
ATOM 910 C C . LYS A 1 119 ? 12.746 5.704 12.991 1.00 82.56 119 LYS A C 1
ATOM 912 O O . LYS A 1 119 ? 11.924 6.181 13.765 1.00 82.56 119 LYS A O 1
ATOM 917 N N . HIS A 1 120 ? 12.803 4.402 12.716 1.00 82.81 120 HIS A N 1
ATOM 918 C CA . HIS A 1 120 ? 11.800 3.449 13.195 1.00 82.81 120 HIS A CA 1
ATOM 919 C C . HIS A 1 120 ? 11.628 3.487 14.720 1.00 82.81 120 HIS A C 1
ATOM 921 O O . HIS A 1 120 ? 10.513 3.672 15.187 1.00 82.81 120 HIS A O 1
ATOM 927 N N . SER A 1 121 ? 12.720 3.437 15.488 1.00 80.12 121 SER A N 1
ATOM 928 C CA . SER A 1 121 ? 12.683 3.475 16.959 1.00 80.12 121 SER A CA 1
ATOM 929 C C . SER A 1 121 ? 12.020 4.732 17.535 1.00 80.12 121 SER A C 1
ATOM 931 O O . SER A 1 121 ? 11.283 4.648 18.511 1.00 80.12 121 SER A O 1
ATOM 933 N N . GLU A 1 122 ? 12.264 5.895 16.932 1.00 86.12 122 GLU A N 1
ATOM 934 C CA . GLU A 1 122 ? 11.685 7.175 17.362 1.00 86.12 122 GLU A CA 1
ATOM 935 C C . GLU A 1 122 ? 10.209 7.278 16.953 1.00 86.12 122 GLU A C 1
ATOM 937 O O . GLU A 1 122 ? 9.368 7.743 17.724 1.00 86.12 122 GLU A O 1
ATOM 942 N N . ALA A 1 123 ? 9.884 6.791 15.753 1.00 88.06 123 ALA A N 1
ATOM 943 C CA . ALA A 1 123 ? 8.541 6.831 15.201 1.00 88.06 123 ALA A CA 1
ATOM 944 C C . ALA A 1 123 ? 7.531 6.051 16.048 1.00 88.06 123 ALA A C 1
ATOM 946 O O . ALA A 1 123 ? 6.419 6.541 16.221 1.00 88.06 123 ALA A O 1
ATOM 947 N N . ILE A 1 124 ? 7.900 4.896 16.621 1.00 91.31 124 ILE A N 1
ATOM 948 C CA . ILE A 1 124 ? 6.976 4.094 17.446 1.00 91.31 124 ILE A CA 1
ATOM 949 C C . ILE A 1 124 ? 6.424 4.913 18.622 1.00 91.31 124 ILE A C 1
ATOM 951 O O . ILE A 1 124 ? 5.210 5.028 18.770 1.00 91.31 124 ILE A O 1
ATOM 955 N N . GLY A 1 125 ? 7.286 5.579 19.399 1.00 92.94 125 GLY A N 1
ATOM 956 C CA . GLY A 1 125 ? 6.841 6.394 20.539 1.00 92.94 125 GLY A CA 1
ATOM 957 C C . GLY A 1 125 ? 6.035 7.638 20.136 1.00 92.94 125 GLY A C 1
ATOM 958 O O . GLY A 1 125 ? 5.214 8.143 20.905 1.00 92.94 125 GLY A O 1
ATOM 959 N N . MET A 1 126 ? 6.245 8.161 18.925 1.00 96.75 126 MET A N 1
ATOM 960 C CA . MET A 1 126 ? 5.425 9.244 18.372 1.00 96.75 126 MET A CA 1
ATOM 961 C C . MET A 1 126 ? 4.048 8.734 17.935 1.00 96.75 126 MET A C 1
ATOM 963 O O . MET A 1 126 ? 3.037 9.345 18.272 1.00 96.75 126 MET A O 1
ATOM 967 N N . LEU A 1 127 ? 4.011 7.605 17.226 1.00 97.56 127 LEU A N 1
ATOM 968 C CA . LEU A 1 127 ? 2.792 6.967 16.735 1.00 97.56 127 LEU A CA 1
ATOM 969 C C . LEU A 1 127 ? 1.897 6.491 17.878 1.00 97.56 127 LEU A C 1
ATOM 971 O O . LEU A 1 127 ? 0.685 6.657 17.784 1.00 97.56 127 LEU A O 1
ATOM 975 N N . ASP A 1 128 ? 2.470 5.980 18.968 1.00 95.69 128 ASP A N 1
ATOM 976 C CA . ASP A 1 128 ? 1.711 5.597 20.160 1.00 95.69 128 ASP A CA 1
ATOM 977 C C . ASP A 1 128 ? 0.986 6.802 20.775 1.00 95.69 128 ASP A C 1
ATOM 979 O O . ASP A 1 128 ? -0.217 6.738 21.021 1.00 95.69 128 ASP A O 1
ATOM 983 N N . ARG A 1 129 ? 1.677 7.937 20.949 1.00 96.44 129 ARG A N 1
ATOM 984 C CA . ARG A 1 129 ? 1.054 9.171 21.462 1.00 96.44 129 ARG A CA 1
ATOM 985 C C . ARG A 1 129 ? -0.042 9.689 20.533 1.00 96.44 129 ARG A C 1
ATOM 987 O O . ARG A 1 129 ? -1.131 10.014 20.996 1.00 96.44 129 ARG A O 1
ATOM 994 N N . LEU A 1 130 ? 0.228 9.731 19.228 1.00 97.81 130 LEU A N 1
ATOM 995 C CA . LEU A 1 130 ? -0.751 10.163 18.226 1.00 97.81 130 LEU A CA 1
ATOM 996 C C . LEU A 1 130 ? -1.968 9.229 18.180 1.00 97.81 130 LEU A C 1
ATOM 998 O O . LEU A 1 130 ? -3.091 9.697 18.017 1.00 97.81 130 LEU A O 1
ATOM 1002 N N . TYR A 1 131 ? -1.770 7.923 18.367 1.00 97.94 131 TYR A N 1
ATOM 1003 C CA . TYR A 1 131 ? -2.856 6.954 18.467 1.00 97.94 131 TYR A CA 1
ATOM 1004 C C . TYR A 1 131 ? -3.760 7.252 19.665 1.00 97.94 131 TYR A C 1
ATOM 1006 O O . TYR A 1 131 ? -4.969 7.372 19.481 1.00 97.94 131 TYR A O 1
ATOM 1014 N N . GLU A 1 132 ? -3.207 7.460 20.862 1.00 96.69 132 GLU A N 1
ATOM 1015 C CA . GLU A 1 132 ? -4.024 7.803 22.036 1.00 96.69 132 GLU A CA 1
ATOM 1016 C C . GLU A 1 132 ? -4.784 9.128 21.850 1.00 96.69 132 GLU A C 1
ATOM 1018 O O . GLU A 1 132 ? -5.962 9.231 22.210 1.00 96.69 132 GLU A O 1
ATOM 1023 N N . MET A 1 133 ? -4.160 10.120 21.203 1.00 96.75 133 MET A N 1
ATOM 1024 C CA . MET A 1 133 ? -4.825 11.375 20.837 1.00 96.75 133 MET A CA 1
ATOM 1025 C C . MET A 1 133 ? -5.979 11.149 19.848 1.00 96.75 133 MET A C 1
ATOM 1027 O O . MET A 1 133 ? -7.067 11.686 20.055 1.00 96.75 133 MET A O 1
ATOM 1031 N N . ALA A 1 134 ? -5.794 10.333 18.803 1.00 96.19 134 ALA A N 1
ATOM 1032 C CA . ALA A 1 134 ? -6.860 10.005 17.848 1.00 96.19 134 ALA A CA 1
ATOM 1033 C C . ALA A 1 134 ? -8.043 9.298 18.521 1.00 96.19 134 ALA A C 1
ATOM 1035 O O . ALA A 1 134 ? -9.204 9.618 18.253 1.00 96.19 134 ALA A O 1
ATOM 1036 N N . ILE A 1 135 ? -7.758 8.343 19.408 1.00 93.69 135 ILE A N 1
ATOM 1037 C CA . ILE A 1 135 ? -8.783 7.614 20.161 1.00 93.69 135 ILE A CA 1
ATOM 1038 C C . ILE A 1 135 ? -9.546 8.559 21.096 1.00 93.69 135 ILE A C 1
ATOM 1040 O O . ILE A 1 135 ? -10.761 8.430 21.236 1.00 93.69 135 ILE A O 1
ATOM 1044 N N . SER A 1 136 ? -8.858 9.555 21.653 1.00 93.38 136 SER A N 1
ATOM 1045 C CA . SER A 1 136 ? -9.427 10.571 22.543 1.00 93.38 136 SER A CA 1
ATOM 1046 C C . SER A 1 136 ? -10.046 11.775 21.813 1.00 93.38 136 SER A C 1
ATOM 1048 O O . SER A 1 136 ? -10.364 12.764 22.465 1.00 93.38 136 SER A O 1
ATOM 1050 N N . ASN A 1 137 ? -10.237 11.722 20.484 1.00 91.88 137 ASN A N 1
ATOM 1051 C CA . ASN A 1 137 ? -10.761 12.832 19.662 1.00 91.88 137 ASN A CA 1
ATOM 1052 C C . ASN A 1 137 ? -9.922 14.127 19.691 1.00 91.88 137 ASN A C 1
ATOM 1054 O O . ASN A 1 137 ? -10.441 15.208 19.434 1.00 91.88 137 ASN A O 1
ATOM 1058 N N . GLN A 1 138 ? -8.628 14.035 19.989 1.00 95.38 138 GLN A N 1
ATOM 1059 C CA . GLN A 1 138 ? -7.726 15.191 20.059 1.00 95.38 138 GLN A CA 1
ATOM 1060 C C . GLN A 1 138 ? -6.971 15.456 18.748 1.00 95.38 138 GLN A C 1
ATOM 1062 O O . GLN A 1 138 ? -6.221 16.424 18.662 1.00 95.38 138 GLN A O 1
ATOM 1067 N N . LEU A 1 139 ? -7.146 14.603 17.735 1.00 94.00 139 LEU A N 1
ATOM 1068 C CA . LEU A 1 139 ? -6.622 14.820 16.386 1.00 94.00 139 LEU A CA 1
ATOM 1069 C C . LEU A 1 139 ? -7.733 15.236 15.428 1.00 94.00 139 LEU A C 1
ATOM 1071 O O . LEU A 1 139 ? -8.883 14.812 15.565 1.00 94.00 139 LEU A O 1
ATOM 1075 N N . SER A 1 140 ? -7.363 16.045 14.434 1.00 93.56 140 SER A N 1
ATOM 1076 C CA . SER A 1 140 ? -8.262 16.422 13.346 1.00 93.56 140 SER A CA 1
ATOM 1077 C C . SER A 1 140 ? -8.708 15.189 12.546 1.00 93.56 140 SER A C 1
ATOM 1079 O O . SER A 1 140 ? -8.065 14.131 12.572 1.00 93.56 140 SER A O 1
ATOM 1081 N N . GLU A 1 141 ? -9.825 15.305 11.823 1.00 92.31 141 GLU A N 1
ATOM 1082 C CA . GLU A 1 141 ? -10.322 14.215 10.974 1.00 92.31 141 GLU A CA 1
ATOM 1083 C C . GLU A 1 141 ? -9.289 13.806 9.904 1.00 92.31 141 GLU A C 1
ATOM 1085 O O . GLU A 1 141 ? -9.047 12.613 9.702 1.00 92.31 141 GLU A O 1
ATOM 1090 N N . GLU A 1 142 ? -8.617 14.787 9.293 1.00 90.94 142 GLU A N 1
ATOM 1091 C CA . GLU A 1 142 ? -7.576 14.570 8.285 1.00 90.94 142 GLU A CA 1
ATOM 1092 C C . GLU A 1 142 ? -6.339 13.891 8.889 1.00 90.94 142 GLU A C 1
ATOM 1094 O O . GLU A 1 142 ? -5.851 12.889 8.359 1.00 90.94 142 GLU A O 1
ATOM 1099 N N . ASP A 1 143 ? -5.863 14.376 10.038 1.00 94.38 143 ASP A N 1
ATOM 1100 C CA . ASP A 1 143 ? -4.706 13.798 10.727 1.00 94.38 143 ASP A CA 1
ATOM 1101 C C . ASP A 1 143 ? -4.976 12.371 11.201 1.00 94.38 143 ASP A C 1
ATOM 1103 O O . ASP A 1 143 ? -4.081 11.526 11.191 1.00 94.38 143 ASP A O 1
ATOM 1107 N N . THR A 1 144 ? -6.225 12.062 11.553 1.00 95.38 144 THR A N 1
ATOM 1108 C CA . THR A 1 144 ? -6.640 10.700 11.905 1.00 95.38 144 THR A CA 1
ATOM 1109 C C . THR A 1 144 ? -6.475 9.747 10.716 1.00 95.38 144 THR A C 1
ATOM 1111 O O . THR A 1 144 ? -5.954 8.639 10.876 1.00 95.38 144 THR A O 1
ATOM 1114 N N . ALA A 1 145 ? -6.865 10.170 9.507 1.00 92.62 145 ALA A N 1
ATOM 1115 C CA . ALA A 1 145 ? -6.646 9.386 8.292 1.00 92.62 145 ALA A CA 1
ATOM 1116 C C . ALA A 1 145 ? -5.148 9.266 7.965 1.00 92.62 145 ALA A C 1
ATOM 1118 O O . ALA A 1 145 ? -4.669 8.183 7.610 1.00 92.62 145 ALA A O 1
ATOM 1119 N N . LYS A 1 146 ? -4.378 10.350 8.148 1.00 94.19 146 LYS A N 1
ATOM 1120 C CA . LYS A 1 146 ? -2.928 10.322 7.930 1.00 94.19 146 LYS A CA 1
ATOM 1121 C C . LYS A 1 146 ? -2.213 9.360 8.880 1.00 94.19 146 LYS A C 1
ATOM 1123 O O . LYS A 1 146 ? -1.336 8.606 8.444 1.00 94.19 146 LYS A O 1
ATOM 1128 N N . LEU A 1 147 ? -2.622 9.350 10.146 1.00 97.44 147 LEU A N 1
ATOM 1129 C CA . LEU A 1 147 ? -2.106 8.461 11.181 1.00 97.44 147 LEU A CA 1
ATOM 1130 C C . LEU A 1 147 ? -2.336 6.990 10.836 1.00 97.44 147 LEU A C 1
ATOM 1132 O O . LEU A 1 147 ? -1.413 6.194 10.984 1.00 97.44 147 LEU A O 1
ATOM 1136 N N . ALA A 1 148 ? -3.520 6.625 10.336 1.00 96.81 148 ALA A N 1
ATOM 1137 C CA . ALA A 1 148 ? -3.802 5.245 9.941 1.00 96.81 148 ALA A CA 1
ATOM 1138 C C . ALA A 1 148 ? -2.798 4.737 8.894 1.00 96.81 148 ALA A C 1
ATOM 1140 O O . ALA A 1 148 ? -2.251 3.649 9.051 1.00 96.81 148 ALA A O 1
ATOM 1141 N N . TYR A 1 149 ? -2.477 5.546 7.880 1.00 95.81 149 TYR A N 1
ATOM 1142 C CA . TYR A 1 149 ? -1.454 5.188 6.893 1.00 95.81 149 TYR A CA 1
ATOM 1143 C C . TYR A 1 149 ? -0.058 5.072 7.518 1.00 95.81 149 TYR A C 1
ATOM 1145 O O . TYR A 1 149 ? 0.654 4.101 7.262 1.00 95.81 149 TYR A O 1
ATOM 1153 N N . ALA A 1 150 ? 0.321 6.020 8.381 1.00 96.19 150 ALA A N 1
ATOM 1154 C CA . ALA A 1 150 ? 1.614 5.996 9.058 1.00 96.19 150 ALA A CA 1
ATOM 1155 C C . ALA A 1 150 ? 1.789 4.745 9.939 1.00 96.19 150 ALA A C 1
ATOM 1157 O O . ALA A 1 150 ? 2.834 4.103 9.876 1.00 96.19 150 ALA A O 1
ATOM 1158 N N . LEU A 1 151 ? 0.760 4.346 10.696 1.00 97.31 151 LEU A N 1
ATOM 1159 C CA . LEU A 1 151 ? 0.783 3.123 11.507 1.00 97.31 151 LEU A CA 1
ATOM 1160 C C . LEU A 1 151 ? 1.090 1.887 10.653 1.00 97.31 151 LEU A C 1
ATOM 1162 O O . LEU A 1 151 ? 1.930 1.076 11.033 1.00 97.31 151 LEU A O 1
ATOM 1166 N N . VAL A 1 152 ? 0.464 1.766 9.479 1.00 94.75 152 VAL A N 1
ATOM 1167 C CA . VAL A 1 152 ? 0.687 0.625 8.579 1.00 94.75 152 VAL A CA 1
ATOM 1168 C C . VAL A 1 152 ? 2.110 0.614 8.015 1.00 94.75 152 VAL A C 1
ATOM 1170 O O . VAL A 1 152 ? 2.751 -0.432 7.999 1.00 94.75 152 VAL A O 1
ATOM 1173 N N . ILE A 1 153 ? 2.642 1.767 7.600 1.00 88.69 153 ILE A N 1
ATOM 1174 C CA . ILE A 1 153 ? 4.000 1.868 7.033 1.00 88.69 153 ILE A CA 1
ATOM 1175 C C . ILE A 1 153 ? 5.097 1.518 8.056 1.00 88.69 153 ILE A C 1
ATOM 1177 O O . ILE A 1 153 ? 6.178 1.056 7.678 1.00 88.69 153 ILE A O 1
ATOM 1181 N N . TYR A 1 154 ? 4.835 1.749 9.344 1.00 87.56 154 TYR A N 1
ATOM 1182 C CA . TYR A 1 154 ? 5.699 1.326 10.451 1.00 87.56 154 TYR A CA 1
ATOM 1183 C C . TYR A 1 154 ? 5.318 -0.049 11.014 1.00 87.56 154 TYR A C 1
ATOM 1185 O O . TYR A 1 154 ? 5.767 -0.401 12.098 1.00 87.56 154 TYR A O 1
ATOM 1193 N N . GLU A 1 155 ? 4.531 -0.834 10.274 1.00 88.69 155 GLU A N 1
ATOM 1194 C CA . GLU A 1 155 ? 4.204 -2.230 10.588 1.00 88.69 155 GLU A CA 1
ATOM 1195 C C . GLU A 1 155 ? 3.398 -2.409 11.891 1.00 88.69 155 GLU A C 1
ATOM 1197 O O . GLU A 1 155 ? 3.269 -3.512 12.418 1.00 88.69 155 GLU A O 1
ATOM 1202 N N . LEU A 1 156 ? 2.763 -1.340 12.385 1.00 93.31 156 LEU A N 1
ATOM 1203 C CA . LEU A 1 156 ? 1.851 -1.355 13.533 1.00 93.31 156 LEU A CA 1
ATOM 1204 C C . LEU A 1 156 ? 0.427 -1.738 13.098 1.00 93.31 156 LEU A C 1
ATOM 1206 O O . LEU A 1 156 ? -0.543 -1.018 13.361 1.00 93.31 156 LEU A O 1
ATOM 1210 N N . TYR A 1 157 ? 0.304 -2.874 12.409 1.00 93.69 157 TYR A N 1
ATOM 1211 C CA . TYR A 1 157 ? -0.924 -3.289 11.724 1.00 93.69 157 TYR A CA 1
ATOM 1212 C C . TYR A 1 157 ? -2.133 -3.400 12.667 1.00 93.69 157 TYR A C 1
ATOM 1214 O O . TYR A 1 157 ? -3.197 -2.869 12.354 1.00 93.69 157 TYR A O 1
ATOM 1222 N N . ASP A 1 158 ? -1.970 -3.986 13.857 1.00 93.88 158 ASP A N 1
ATOM 1223 C CA . ASP A 1 158 ? -3.064 -4.132 14.831 1.00 93.88 158 ASP A CA 1
ATOM 1224 C C . ASP A 1 158 ? -3.586 -2.789 15.347 1.00 93.88 158 ASP A C 1
ATOM 1226 O O . ASP A 1 158 ? -4.781 -2.623 15.605 1.00 93.88 158 ASP A O 1
ATOM 1230 N N . ARG A 1 159 ? -2.696 -1.808 15.543 1.00 96.06 159 ARG A N 1
ATOM 1231 C CA . ARG A 1 159 ? -3.110 -0.449 15.920 1.00 96.06 159 ARG A CA 1
ATOM 1232 C C . ARG A 1 159 ? -3.802 0.235 14.747 1.00 96.06 159 ARG A C 1
ATOM 1234 O O . ARG A 1 159 ? -4.831 0.869 14.956 1.00 96.06 159 ARG A O 1
ATOM 1241 N N . ALA A 1 160 ? -3.290 0.074 13.527 1.00 97.38 160 ALA A N 1
ATOM 1242 C CA . ALA A 1 160 ? -3.925 0.628 12.337 1.00 97.38 160 ALA A CA 1
ATOM 1243 C C . ALA A 1 160 ? -5.357 0.100 12.160 1.00 97.38 160 ALA A C 1
ATOM 1245 O O . ALA A 1 160 ? -6.279 0.897 12.021 1.00 97.38 160 ALA A O 1
ATOM 1246 N N . VAL A 1 161 ? -5.567 -1.219 12.242 1.00 97.38 161 VAL A N 1
ATOM 1247 C CA . VAL A 1 161 ? -6.903 -1.828 12.114 1.00 97.38 161 VAL A CA 1
ATOM 1248 C C . VAL A 1 161 ? -7.839 -1.363 13.230 1.00 97.38 161 VAL A C 1
ATOM 1250 O O . VAL A 1 161 ? -8.969 -0.974 12.941 1.00 97.38 161 VAL A O 1
ATOM 1253 N N . ARG A 1 162 ? -7.373 -1.304 14.485 1.00 97.69 162 ARG A N 1
ATOM 1254 C CA . ARG A 1 162 ? -8.182 -0.780 15.601 1.00 97.69 162 ARG A CA 1
ATOM 1255 C C . ARG A 1 162 ? -8.559 0.689 15.422 1.00 97.69 162 ARG A C 1
ATOM 1257 O O . ARG A 1 162 ? -9.687 1.073 15.733 1.00 97.69 162 ARG A O 1
ATOM 1264 N N . LEU A 1 163 ? -7.644 1.515 14.910 1.00 98.00 163 LEU A N 1
ATOM 1265 C CA . LEU A 1 163 ? -7.940 2.910 14.593 1.00 98.00 163 LEU A CA 1
ATOM 1266 C C . LEU A 1 163 ? -8.986 3.003 13.477 1.00 98.00 163 LEU A C 1
ATOM 1268 O O . LEU A 1 163 ? -9.962 3.737 13.617 1.00 98.00 163 LEU A O 1
ATOM 1272 N N . LEU A 1 164 ? -8.807 2.230 12.402 1.00 97.38 164 LEU A N 1
ATOM 1273 C CA . LEU A 1 164 ? -9.737 2.155 11.275 1.00 97.38 164 LEU A CA 1
ATOM 1274 C C . LEU A 1 164 ? -11.140 1.735 11.725 1.00 97.38 164 LEU A C 1
ATOM 1276 O O . LEU A 1 164 ? -12.121 2.334 11.289 1.00 97.38 164 LEU A O 1
ATOM 1280 N N . GLU A 1 165 ? -11.243 0.751 12.613 1.00 97.25 165 GLU A N 1
ATOM 1281 C CA . GLU A 1 165 ? -12.511 0.292 13.175 1.00 97.25 165 GLU A CA 1
ATOM 1282 C C . GLU A 1 165 ? -13.190 1.391 14.003 1.00 97.25 165 GLU A C 1
ATOM 1284 O O . GLU A 1 165 ? -14.337 1.758 13.745 1.00 97.25 165 GLU A O 1
ATOM 1289 N N . ARG A 1 166 ? -12.461 1.978 14.960 1.00 96.62 166 ARG A N 1
ATOM 1290 C CA . ARG A 1 166 ? -13.003 2.987 15.884 1.00 96.62 166 ARG A CA 1
ATOM 1291 C C . ARG A 1 166 ? -13.327 4.320 15.216 1.00 96.62 166 ARG A C 1
ATOM 1293 O O . ARG A 1 166 ? -14.181 5.054 15.706 1.00 96.62 166 ARG A O 1
ATOM 1300 N N . ARG A 1 167 ? -12.640 4.660 14.123 1.00 96.25 167 ARG A N 1
ATOM 1301 C CA . ARG A 1 167 ? -12.753 5.950 13.419 1.00 96.25 167 ARG A CA 1
ATOM 1302 C C . ARG A 1 167 ? -13.370 5.821 12.031 1.00 96.25 167 ARG A C 1
ATOM 1304 O O . ARG A 1 167 ? -13.159 6.704 11.201 1.00 96.25 167 ARG A O 1
ATOM 1311 N N . PHE A 1 168 ? -14.154 4.767 11.786 1.00 95.25 168 PHE A N 1
ATOM 1312 C CA . PHE A 1 168 ? -14.756 4.488 10.477 1.00 95.25 168 PHE A CA 1
ATOM 1313 C C . PHE A 1 168 ? -15.403 5.714 9.828 1.00 95.25 168 PHE A C 1
ATOM 1315 O O . PHE A 1 168 ? -14.999 6.129 8.745 1.00 95.25 168 PHE A O 1
ATOM 1322 N N . ASN A 1 169 ? -16.346 6.344 10.533 1.00 93.62 169 ASN A N 1
ATOM 1323 C CA . ASN A 1 169 ? -17.107 7.484 10.015 1.00 93.62 169 ASN A CA 1
ATOM 1324 C C . ASN A 1 169 ? -16.236 8.712 9.710 1.00 93.62 169 ASN A C 1
ATOM 1326 O O . ASN A 1 169 ? -16.640 9.560 8.922 1.00 93.62 169 ASN A O 1
ATOM 1330 N N . THR A 1 170 ? -15.060 8.819 10.329 1.00 93.94 170 THR A N 1
ATOM 1331 C CA . THR A 1 170 ? -14.109 9.908 10.098 1.00 93.94 170 THR A CA 1
ATOM 1332 C C . THR A 1 170 ? -13.235 9.615 8.883 1.00 93.94 170 THR A C 1
ATOM 1334 O O . THR A 1 170 ? -13.152 10.426 7.967 1.00 93.94 170 THR A O 1
ATOM 1337 N N . ILE A 1 171 ? -12.597 8.443 8.850 1.00 95.50 171 ILE A N 1
ATOM 1338 C CA . ILE A 1 171 ? -11.569 8.123 7.852 1.00 95.50 171 ILE A CA 1
ATOM 1339 C C . ILE A 1 171 ? -12.193 7.820 6.485 1.00 95.50 171 ILE A C 1
ATOM 1341 O O . ILE A 1 171 ? -11.615 8.184 5.464 1.00 95.50 171 ILE A O 1
ATOM 1345 N N . VAL A 1 172 ? -13.384 7.207 6.437 1.00 94.06 172 VAL A N 1
ATOM 1346 C CA . VAL A 1 172 ? -14.028 6.802 5.171 1.00 94.06 172 VAL A CA 1
ATOM 1347 C C . VAL A 1 172 ? -14.325 7.984 4.238 1.00 94.06 172 VAL A C 1
ATOM 1349 O O . VAL A 1 172 ? -14.364 7.807 3.023 1.00 94.06 172 VAL A O 1
ATOM 1352 N N . LYS A 1 173 ? -14.463 9.200 4.788 1.00 92.50 173 LYS A N 1
ATOM 1353 C CA . LYS A 1 173 ? -14.653 10.441 4.020 1.00 92.50 173 LYS A CA 1
ATOM 1354 C C . LYS A 1 173 ? -13.452 10.768 3.119 1.00 92.50 173 LYS A C 1
ATOM 1356 O O . LYS A 1 173 ? -13.608 11.448 2.112 1.00 92.50 173 LYS A O 1
ATOM 1361 N N . TYR A 1 174 ? -12.260 10.275 3.459 1.00 92.75 174 TYR A N 1
ATOM 1362 C CA . TYR A 1 174 ? -11.012 10.544 2.746 1.00 92.75 174 TYR A CA 1
ATOM 1363 C C . TYR A 1 174 ? -10.667 9.387 1.799 1.00 92.75 174 TYR A C 1
ATOM 1365 O O . TYR A 1 174 ? -9.736 8.620 2.044 1.00 92.75 174 TYR A O 1
ATOM 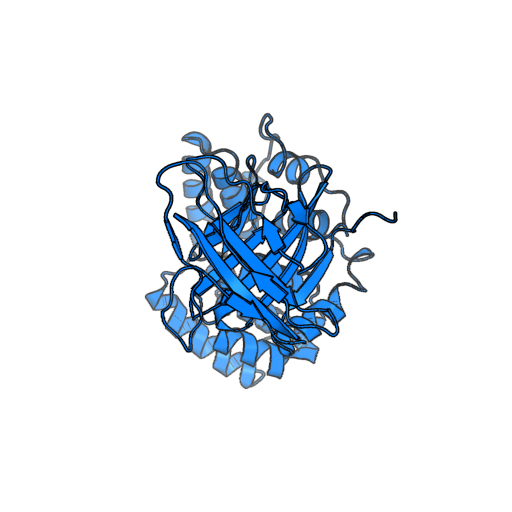1373 N N . GLN A 1 175 ? -11.413 9.255 0.700 1.00 91.81 175 GLN A N 1
ATOM 1374 C CA . GLN A 1 175 ? -11.321 8.117 -0.233 1.00 91.81 175 GLN A CA 1
ATOM 1375 C C . GLN A 1 175 ? -9.892 7.844 -0.742 1.00 91.81 175 GLN A C 1
ATOM 1377 O O . GLN A 1 175 ? -9.454 6.693 -0.742 1.00 91.81 175 GLN A O 1
ATOM 1382 N N . LEU A 1 176 ? -9.125 8.882 -1.104 1.00 92.00 176 LEU A N 1
ATOM 1383 C CA . LEU A 1 176 ? -7.718 8.728 -1.508 1.00 92.00 176 LEU A CA 1
ATOM 1384 C C . LEU A 1 176 ? -6.835 8.217 -0.370 1.00 92.00 176 LEU A C 1
ATOM 1386 O O . LEU A 1 176 ? -6.004 7.336 -0.580 1.00 92.00 176 LEU A O 1
ATOM 1390 N N . ALA A 1 177 ? -7.031 8.729 0.848 1.00 92.25 177 ALA A N 1
ATOM 1391 C CA . ALA A 1 177 ? -6.287 8.260 2.011 1.00 92.25 177 ALA A CA 1
ATOM 1392 C C . ALA A 1 177 ? -6.600 6.786 2.298 1.00 92.25 177 ALA A C 1
ATOM 1394 O O . ALA A 1 177 ? -5.681 6.007 2.534 1.00 92.25 177 ALA A O 1
ATOM 1395 N N . VAL A 1 178 ? -7.869 6.379 2.194 1.00 94.69 178 VAL A N 1
ATOM 1396 C CA . VAL A 1 178 ? -8.276 4.973 2.326 1.00 94.69 178 VAL A CA 1
ATOM 1397 C C . VAL A 1 178 ? -7.599 4.103 1.267 1.00 94.69 178 VAL A C 1
ATOM 1399 O O . VAL A 1 178 ? -7.013 3.081 1.617 1.00 94.69 178 VAL A O 1
ATOM 1402 N N . LEU A 1 179 ? -7.595 4.509 -0.007 1.00 93.94 179 LEU A N 1
ATOM 1403 C CA . LEU A 1 179 ? -6.899 3.757 -1.056 1.00 93.94 179 LEU A CA 1
ATOM 1404 C C . LEU A 1 179 ? -5.395 3.636 -0.790 1.00 93.94 179 LEU A C 1
ATOM 1406 O O . LEU A 1 179 ? -4.835 2.549 -0.943 1.00 93.94 179 LEU A O 1
ATOM 1410 N N . ARG A 1 180 ? -4.741 4.715 -0.339 1.00 92.56 180 ARG A N 1
ATOM 1411 C CA . ARG A 1 180 ? -3.330 4.675 0.074 1.00 92.56 180 ARG A CA 1
ATOM 1412 C C . ARG A 1 180 ? -3.122 3.684 1.219 1.00 92.56 180 ARG A C 1
ATOM 1414 O O . ARG A 1 180 ? -2.213 2.867 1.138 1.00 92.56 180 ARG A O 1
ATOM 1421 N N . ILE A 1 181 ? -3.966 3.705 2.250 1.00 95.38 181 ILE A N 1
ATOM 1422 C CA . ILE A 1 181 ? -3.890 2.772 3.386 1.00 95.38 181 ILE A CA 1
ATOM 1423 C C . ILE A 1 181 ? -3.997 1.322 2.910 1.00 95.38 181 ILE A C 1
ATOM 1425 O O . ILE A 1 181 ? -3.166 0.491 3.272 1.00 95.38 181 ILE A O 1
ATOM 1429 N N . LEU A 1 182 ? -4.993 1.024 2.078 1.00 95.12 182 LEU A N 1
ATOM 1430 C CA . LEU A 1 182 ? -5.298 -0.332 1.638 1.00 95.12 182 LEU A CA 1
ATOM 1431 C C . LEU A 1 182 ? -4.253 -0.886 0.651 1.00 95.12 182 LEU A C 1
ATOM 1433 O O . LEU A 1 182 ? -3.724 -1.980 0.856 1.00 95.12 182 LEU A O 1
ATOM 1437 N N . LEU A 1 183 ? -3.911 -0.127 -0.393 1.00 93.94 183 LEU A N 1
ATOM 1438 C CA . LEU A 1 183 ? -3.023 -0.595 -1.463 1.00 93.94 183 LEU A CA 1
ATOM 1439 C C . LEU A 1 183 ? -1.548 -0.338 -1.153 1.00 93.94 183 LEU A C 1
ATOM 1441 O O . LEU A 1 183 ? -0.725 -1.244 -1.247 1.00 93.94 183 LEU A O 1
ATOM 1445 N N . ARG A 1 184 ? -1.192 0.888 -0.763 1.00 90.69 184 ARG A N 1
ATOM 1446 C CA . ARG A 1 184 ? 0.207 1.288 -0.524 1.00 90.69 184 ARG A CA 1
ATOM 1447 C C . ARG A 1 184 ? 0.668 0.997 0.900 1.00 90.69 184 ARG A C 1
ATOM 1449 O O . ARG A 1 184 ? 1.851 0.768 1.107 1.00 90.69 184 ARG A O 1
ATOM 1456 N N . GLY A 1 185 ? -0.247 0.996 1.864 1.00 92.06 185 GLY A N 1
ATOM 1457 C CA . GLY A 1 185 ? 0.033 0.629 3.245 1.00 92.06 185 GLY A CA 1
ATOM 1458 C C . GLY A 1 185 ? 0.085 -0.885 3.385 1.00 92.06 185 GLY A C 1
ATOM 1459 O O . GLY A 1 185 ? 1.162 -1.463 3.478 1.00 92.06 185 GLY A O 1
ATOM 1460 N N . PHE A 1 186 ? -1.080 -1.534 3.398 1.00 93.94 186 PHE A N 1
ATOM 1461 C CA . PHE A 1 186 ? -1.179 -2.951 3.756 1.00 93.94 186 PHE A CA 1
ATOM 1462 C C . PHE A 1 186 ? -0.530 -3.875 2.721 1.00 93.94 186 PHE A C 1
ATOM 1464 O O . PHE A 1 186 ? 0.176 -4.810 3.099 1.00 93.94 186 PHE A O 1
ATOM 1471 N N . MET A 1 187 ? -0.738 -3.621 1.427 1.00 91.25 187 MET A N 1
ATOM 1472 C CA . MET A 1 187 ? -0.178 -4.466 0.364 1.00 91.25 187 MET A CA 1
ATOM 1473 C C . MET A 1 187 ? 1.191 -3.995 -0.147 1.00 91.25 187 MET A C 1
ATOM 1475 O O . MET A 1 187 ? 1.830 -4.724 -0.901 1.00 91.25 187 MET A O 1
ATOM 1479 N N . ASN A 1 188 ? 1.644 -2.786 0.215 1.00 90.25 188 ASN A N 1
ATOM 1480 C CA . ASN A 1 188 ? 2.807 -2.112 -0.386 1.00 90.25 188 ASN A CA 1
ATOM 1481 C C . ASN A 1 188 ? 2.826 -2.177 -1.929 1.00 90.25 188 ASN A C 1
ATOM 1483 O O . ASN A 1 188 ? 3.879 -2.296 -2.555 1.00 90.25 188 ASN A O 1
ATOM 1487 N N . LEU A 1 189 ? 1.645 -2.136 -2.551 1.00 91.12 189 LEU A N 1
ATOM 1488 C CA . LEU A 1 189 ? 1.479 -2.388 -3.972 1.00 91.12 189 LEU A CA 1
ATOM 1489 C C . LEU A 1 189 ? 2.096 -1.234 -4.768 1.00 91.12 189 LEU A C 1
ATOM 1491 O O . LEU A 1 189 ? 1.604 -0.103 -4.759 1.00 91.12 189 LEU A O 1
ATOM 1495 N N . THR A 1 190 ? 3.214 -1.523 -5.426 1.00 87.56 190 THR A N 1
ATOM 1496 C CA . THR A 1 190 ? 4.042 -0.543 -6.126 1.00 87.56 190 THR A CA 1
ATOM 1497 C C . THR A 1 190 ? 4.377 -1.063 -7.518 1.00 87.56 190 THR A C 1
ATOM 1499 O O . THR A 1 190 ? 4.968 -2.134 -7.643 1.00 87.56 190 THR A O 1
ATOM 1502 N N . PRO A 1 191 ? 4.023 -0.341 -8.587 1.00 86.12 191 PRO A N 1
ATOM 1503 C CA . PRO A 1 191 ? 4.374 -0.766 -9.926 1.00 86.12 191 PRO A CA 1
ATOM 1504 C C . PRO A 1 191 ? 5.862 -0.595 -10.203 1.00 86.12 191 PRO A C 1
ATOM 1506 O O . PRO A 1 191 ? 6.530 0.286 -9.663 1.00 86.12 191 PRO A O 1
ATOM 1509 N N . TRP A 1 192 ? 6.360 -1.465 -11.071 1.00 76.94 192 TRP A N 1
ATOM 1510 C CA . TRP A 1 192 ? 7.738 -1.505 -11.517 1.00 76.94 192 TRP A CA 1
ATOM 1511 C C . TRP A 1 192 ? 7.788 -1.889 -12.999 1.00 76.94 192 TRP A C 1
ATOM 1513 O O . TRP A 1 192 ? 6.922 -2.603 -13.516 1.00 76.94 192 TRP A O 1
ATOM 1523 N N . HIS A 1 193 ? 8.843 -1.490 -13.710 1.00 73.06 193 HIS A N 1
ATOM 1524 C CA . HIS A 1 193 ? 8.959 -1.767 -15.143 1.00 73.06 193 HIS A CA 1
ATOM 1525 C C . HIS A 1 193 ? 8.958 -3.270 -15.483 1.00 73.06 193 HIS A C 1
ATOM 1527 O O . HIS A 1 193 ? 8.690 -3.613 -16.632 1.00 73.06 193 HIS A O 1
ATOM 1533 N N . ARG A 1 194 ? 9.229 -4.175 -14.525 1.00 72.81 194 ARG A N 1
ATOM 1534 C CA . ARG A 1 194 ? 9.154 -5.639 -14.731 1.00 72.81 194 ARG A CA 1
ATOM 1535 C C . ARG A 1 194 ? 7.954 -6.326 -14.089 1.00 72.81 194 ARG A C 1
ATOM 1537 O O . ARG A 1 194 ? 7.821 -7.525 -14.296 1.00 72.81 194 ARG A O 1
ATOM 1544 N N . GLY A 1 195 ? 7.125 -5.629 -13.317 1.00 81.56 195 GLY A N 1
ATOM 1545 C CA . GLY A 1 195 ? 5.977 -6.231 -12.641 1.00 81.56 195 GLY A CA 1
ATOM 1546 C C . GLY A 1 195 ? 5.397 -5.349 -11.543 1.00 81.56 195 GLY A C 1
ATOM 1547 O O . GLY A 1 195 ? 5.486 -4.125 -11.601 1.00 81.56 195 GLY A O 1
ATOM 1548 N N . LEU A 1 196 ? 4.839 -5.976 -10.512 1.00 85.12 196 LEU A N 1
ATOM 1549 C CA . LEU A 1 196 ? 4.414 -5.302 -9.283 1.00 85.12 196 LEU A CA 1
ATOM 1550 C C . LEU A 1 196 ? 5.305 -5.720 -8.114 1.00 85.12 196 LEU A C 1
ATOM 1552 O O . LEU A 1 196 ? 5.601 -6.897 -7.951 1.00 85.12 196 LEU A O 1
ATOM 1556 N N . ILE A 1 197 ? 5.700 -4.775 -7.276 1.00 82.56 197 ILE A N 1
ATOM 1557 C CA . ILE A 1 197 ? 6.270 -5.041 -5.957 1.00 82.56 197 ILE A CA 1
ATOM 1558 C C . ILE A 1 197 ? 5.121 -5.011 -4.956 1.00 82.56 197 ILE A C 1
ATOM 1560 O O . ILE A 1 197 ? 4.265 -4.129 -5.020 1.00 82.56 197 ILE A O 1
ATOM 1564 N N . LEU A 1 198 ? 5.084 -5.984 -4.056 1.00 89.12 198 LEU A N 1
ATOM 1565 C CA . LEU A 1 198 ? 4.075 -6.082 -3.010 1.00 89.12 198 LEU A CA 1
ATOM 1566 C C . LEU A 1 198 ? 4.666 -6.714 -1.750 1.00 89.12 198 LEU A C 1
ATOM 1568 O O . LEU A 1 198 ? 5.614 -7.492 -1.818 1.00 89.12 198 LEU A O 1
ATOM 1572 N N . SER A 1 199 ? 4.092 -6.388 -0.598 1.00 86.44 199 SER A N 1
ATOM 1573 C CA . SER A 1 199 ? 4.444 -6.944 0.708 1.00 86.44 199 SER A CA 1
ATOM 1574 C C . SER A 1 199 ? 3.361 -7.904 1.183 1.00 86.44 199 SER A C 1
ATOM 1576 O O . SER A 1 199 ? 2.188 -7.772 0.834 1.00 86.44 199 SER A O 1
ATOM 1578 N N . THR A 1 200 ? 3.737 -8.874 2.010 1.00 82.94 200 THR A N 1
ATOM 1579 C CA . THR A 1 200 ? 2.785 -9.743 2.716 1.00 82.94 200 THR A CA 1
ATOM 1580 C C . THR A 1 200 ? 2.324 -9.162 4.053 1.00 82.94 200 THR A C 1
ATOM 1582 O O . THR A 1 200 ? 1.656 -9.858 4.812 1.00 82.94 200 THR A O 1
ATOM 1585 N N . GLY A 1 201 ? 2.652 -7.900 4.354 1.00 84.88 201 GLY A N 1
ATOM 1586 C CA . GLY A 1 201 ? 2.294 -7.219 5.603 1.00 84.88 201 GLY A CA 1
ATOM 1587 C C . GLY A 1 201 ? 0.795 -7.239 5.914 1.00 84.88 201 GLY A C 1
ATOM 1588 O O . GLY A 1 201 ? 0.407 -7.490 7.054 1.00 84.88 201 GLY A O 1
ATOM 1589 N N . THR A 1 202 ? -0.060 -7.095 4.895 1.00 89.69 202 THR A N 1
ATOM 1590 C CA . THR A 1 202 ? -1.521 -7.232 5.029 1.00 89.69 202 THR A CA 1
ATOM 1591 C C . THR A 1 202 ? -1.953 -8.554 5.654 1.00 89.69 202 THR A C 1
ATOM 1593 O O . THR A 1 202 ? -2.998 -8.601 6.303 1.00 89.69 202 THR A O 1
ATOM 1596 N N . LEU A 1 203 ? -1.165 -9.622 5.478 1.00 86.56 203 LEU A N 1
ATOM 1597 C CA . LEU A 1 203 ? -1.511 -10.937 5.990 1.00 86.56 203 LEU A CA 1
ATOM 1598 C C . LEU A 1 203 ? -1.362 -11.033 7.508 1.00 86.56 203 LEU A C 1
ATOM 1600 O O . LEU A 1 203 ? -1.916 -11.941 8.117 1.00 86.56 203 LEU A O 1
ATOM 1604 N N . ASN A 1 204 ? -0.686 -10.080 8.153 1.00 87.25 204 ASN A N 1
ATOM 1605 C CA . ASN A 1 204 ? -0.623 -10.015 9.613 1.00 87.25 204 ASN A CA 1
ATOM 1606 C C . ASN A 1 204 ? -1.994 -9.769 10.251 1.00 87.25 204 ASN A C 1
ATOM 1608 O O . ASN A 1 204 ? -2.209 -10.199 11.376 1.00 87.25 204 ASN A O 1
ATOM 1612 N N . VAL A 1 205 ? -2.918 -9.136 9.523 1.00 91.31 205 VAL A N 1
ATOM 1613 C CA . VAL A 1 205 ? -4.253 -8.776 10.028 1.00 91.31 205 VAL A CA 1
ATOM 1614 C C . VAL A 1 205 ? -5.404 -9.335 9.193 1.00 91.31 205 VAL A C 1
ATOM 1616 O O . VAL A 1 205 ? -6.562 -9.130 9.545 1.00 91.31 205 VAL A O 1
ATOM 1619 N N . SER A 1 206 ? -5.119 -10.009 8.079 1.00 88.12 206 SER A N 1
ATOM 1620 C CA . SER A 1 206 ? -6.117 -10.563 7.161 1.00 88.12 206 SER A CA 1
ATOM 1621 C C . SER A 1 206 ? -5.641 -11.913 6.639 1.00 88.12 206 SER A C 1
ATOM 1623 O O . SER A 1 206 ? -4.571 -11.982 6.049 1.00 88.12 206 SER A O 1
ATOM 1625 N N . ASP A 1 207 ? -6.422 -12.981 6.788 1.00 78.06 207 ASP A N 1
ATOM 1626 C CA . ASP A 1 207 ? -5.980 -14.322 6.362 1.00 78.06 207 ASP A CA 1
ATOM 1627 C C . ASP A 1 207 ? -5.783 -14.440 4.851 1.00 78.06 207 ASP A C 1
ATOM 1629 O O . ASP A 1 207 ? -4.972 -15.238 4.377 1.00 78.06 207 ASP A O 1
ATOM 1633 N N . TRP A 1 208 ? -6.500 -13.609 4.096 1.00 83.50 208 TRP A N 1
ATOM 1634 C CA . TRP A 1 208 ? -6.366 -13.481 2.656 1.00 83.50 208 TRP A CA 1
ATOM 1635 C C . TRP A 1 208 ? -6.708 -12.069 2.172 1.00 83.50 208 TRP A C 1
ATOM 1637 O O . TRP A 1 208 ? -7.353 -11.282 2.873 1.00 83.50 208 TRP A O 1
ATOM 1647 N N . VAL A 1 209 ? -6.265 -11.746 0.963 1.00 85.19 209 VAL A N 1
ATOM 1648 C CA . VAL A 1 209 ? -6.650 -10.557 0.198 1.00 85.19 209 VAL A CA 1
ATOM 1649 C C . VAL A 1 209 ? -6.703 -10.917 -1.283 1.00 85.19 209 VAL A C 1
ATOM 1651 O O . VAL A 1 209 ? -5.857 -11.658 -1.782 1.00 85.19 209 VAL A O 1
ATOM 1654 N N . LEU A 1 210 ? -7.693 -10.383 -1.988 1.00 85.25 210 LEU A N 1
ATOM 1655 C CA . LEU A 1 210 ? -7.798 -10.409 -3.439 1.00 85.25 210 LEU A CA 1
ATOM 1656 C C . LEU A 1 210 ? -7.829 -8.971 -3.935 1.00 85.25 210 LEU A C 1
ATOM 1658 O O . LEU A 1 210 ? -8.648 -8.171 -3.485 1.00 85.25 210 LEU A O 1
ATOM 1662 N N . THR A 1 211 ? -6.963 -8.646 -4.885 1.00 89.62 211 THR A N 1
ATOM 1663 C CA . THR A 1 211 ? -6.984 -7.353 -5.562 1.00 89.62 211 THR A CA 1
ATOM 1664 C C . THR A 1 211 ? -6.859 -7.526 -7.067 1.00 89.62 211 THR A C 1
ATOM 1666 O O . THR A 1 211 ? -6.146 -8.414 -7.544 1.00 89.62 211 THR A O 1
ATOM 1669 N N . THR A 1 212 ? -7.545 -6.671 -7.821 1.00 88.38 212 THR A N 1
ATOM 1670 C CA . THR A 1 212 ? -7.297 -6.491 -9.246 1.00 88.38 212 THR A CA 1
ATOM 1671 C C . THR A 1 212 ? -6.788 -5.088 -9.516 1.00 88.38 212 THR A C 1
ATOM 1673 O O . THR A 1 212 ? -7.405 -4.092 -9.142 1.00 88.38 212 THR A O 1
ATOM 1676 N N . VAL A 1 213 ? -5.655 -4.992 -10.202 1.00 92.19 213 VAL A N 1
ATOM 1677 C CA . VAL A 1 213 ? -5.038 -3.716 -10.565 1.00 92.19 213 VAL A CA 1
ATOM 1678 C C . VAL A 1 213 ? -4.637 -3.726 -12.027 1.00 92.19 213 VAL A C 1
ATOM 1680 O O . VAL A 1 213 ? -4.197 -4.735 -12.564 1.00 92.19 213 VAL A O 1
ATOM 1683 N N . ARG A 1 214 ? -4.768 -2.588 -12.692 1.00 91.50 214 ARG A N 1
ATOM 1684 C CA . ARG A 1 214 ? -4.215 -2.356 -14.015 1.00 91.50 214 ARG A CA 1
ATOM 1685 C C . ARG A 1 214 ? -2.694 -2.384 -13.914 1.00 91.50 214 ARG A C 1
ATOM 1687 O O . ARG A 1 214 ? -2.097 -1.608 -13.167 1.00 91.50 214 ARG A O 1
ATOM 1694 N N . TYR A 1 215 ? -2.083 -3.246 -14.713 1.00 87.44 215 TYR A N 1
ATOM 1695 C CA . TYR A 1 215 ? -0.654 -3.237 -14.973 1.00 87.44 215 TYR A CA 1
ATOM 1696 C C . TYR A 1 215 ? -0.466 -3.204 -16.486 1.00 87.44 215 TYR A C 1
ATOM 1698 O O . TYR A 1 215 ? -0.838 -4.145 -17.185 1.00 87.44 215 TYR A O 1
ATOM 1706 N N . ARG A 1 216 ? 0.084 -2.098 -17.000 1.00 85.44 216 ARG A N 1
ATOM 1707 C CA . ARG A 1 216 ? 0.147 -1.827 -18.447 1.00 85.44 216 ARG A CA 1
ATOM 1708 C C . ARG A 1 216 ? -1.253 -1.855 -19.081 1.00 85.44 216 ARG A C 1
ATOM 1710 O O . ARG A 1 216 ? -2.120 -1.109 -18.631 1.00 85.44 216 ARG A O 1
ATOM 1717 N N . ASN A 1 217 ? -1.448 -2.681 -20.110 1.00 81.62 217 ASN A N 1
ATOM 1718 C CA . ASN A 1 217 ? -2.717 -2.851 -20.822 1.00 81.62 217 ASN A CA 1
ATOM 1719 C C . ASN A 1 217 ? -3.587 -3.975 -20.240 1.00 81.62 217 ASN A C 1
ATOM 1721 O O . ASN A 1 217 ? -4.718 -4.143 -20.687 1.00 81.62 217 ASN A O 1
ATOM 1725 N N . ASP A 1 218 ? -3.083 -4.712 -19.248 1.00 84.06 218 ASP A N 1
ATOM 1726 C CA . ASP A 1 218 ? -3.744 -5.889 -18.698 1.00 84.06 218 ASP A CA 1
ATOM 1727 C C . ASP A 1 218 ? -4.264 -5.644 -17.280 1.00 84.06 218 ASP A C 1
ATOM 1729 O O . ASP A 1 218 ? -3.857 -4.718 -16.565 1.00 84.06 218 ASP A O 1
ATOM 1733 N N . VAL A 1 219 ? -5.184 -6.512 -16.861 1.00 86.12 219 VAL A N 1
ATOM 1734 C CA . VAL A 1 219 ? -5.669 -6.559 -15.483 1.00 86.12 219 VAL A CA 1
ATOM 1735 C C . VAL A 1 219 ? -4.919 -7.643 -14.734 1.00 86.12 219 VAL A C 1
ATOM 1737 O O . VAL A 1 219 ? -5.034 -8.838 -15.014 1.00 86.12 219 VAL A O 1
ATOM 1740 N N . CYS A 1 220 ? -4.156 -7.189 -13.753 1.00 84.44 220 CYS A N 1
ATOM 1741 C CA . CYS A 1 220 ? -3.452 -8.033 -12.829 1.00 84.44 220 CYS A CA 1
ATOM 1742 C C . CYS A 1 220 ? -4.361 -8.466 -11.697 1.00 84.44 220 CYS A C 1
ATOM 1744 O O . CYS A 1 220 ? -4.863 -7.627 -10.957 1.00 84.44 220 CYS A O 1
ATOM 1746 N N . VAL A 1 221 ? -4.539 -9.768 -11.543 1.00 83.12 221 VAL A N 1
ATOM 1747 C CA . VAL A 1 221 ? -5.178 -10.387 -10.392 1.00 83.12 221 VAL A CA 1
ATOM 1748 C C . VAL A 1 221 ? -4.071 -10.823 -9.442 1.00 83.12 221 VAL A C 1
ATOM 1750 O O . VAL A 1 221 ? -3.139 -11.529 -9.835 1.00 83.12 221 VAL A O 1
ATOM 1753 N N . VAL A 1 222 ? -4.163 -10.389 -8.190 1.00 83.12 222 VAL A N 1
ATOM 1754 C CA . VAL A 1 222 ? -3.247 -10.772 -7.117 1.00 83.12 222 VAL A CA 1
ATOM 1755 C C . VAL A 1 222 ? -4.077 -11.298 -5.959 1.00 83.12 222 VAL A C 1
ATOM 1757 O O . VAL A 1 222 ? -4.970 -10.615 -5.461 1.00 83.12 222 VAL A O 1
ATOM 1760 N N . ILE A 1 223 ? -3.759 -12.509 -5.521 1.00 82.25 223 ILE A N 1
ATOM 1761 C CA . ILE A 1 223 ? -4.340 -13.121 -4.332 1.00 82.25 223 ILE A CA 1
ATOM 1762 C C . ILE A 1 223 ? -3.195 -13.393 -3.369 1.00 82.25 223 ILE A C 1
ATOM 1764 O O . ILE A 1 223 ? -2.226 -14.051 -3.744 1.00 82.25 223 ILE A O 1
ATOM 1768 N N . GLN A 1 224 ? -3.294 -12.908 -2.137 1.00 82.00 224 GLN A N 1
ATOM 1769 C CA . GLN A 1 224 ? -2.394 -13.316 -1.063 1.00 82.00 224 GLN A CA 1
ATOM 1770 C C . GLN A 1 224 ? -3.188 -14.039 0.012 1.00 82.00 224 GLN A C 1
ATOM 1772 O O . GLN A 1 224 ? -4.329 -13.676 0.281 1.00 82.00 224 GLN A O 1
ATOM 1777 N N . PHE A 1 225 ? -2.591 -15.044 0.636 1.00 78.06 225 PHE A N 1
ATOM 1778 C CA . PHE A 1 225 ? -3.212 -15.770 1.740 1.00 78.06 225 PHE A CA 1
ATOM 1779 C C . PHE A 1 225 ? -2.157 -16.428 2.620 1.00 78.06 225 PHE A C 1
ATOM 1781 O O . PHE A 1 225 ? -1.013 -16.649 2.205 1.00 78.06 225 PHE A O 1
ATOM 1788 N N . LYS A 1 226 ? -2.552 -16.754 3.847 1.00 67.31 226 LYS A N 1
ATOM 1789 C CA . LYS A 1 226 ? -1.774 -17.592 4.754 1.00 67.31 226 LYS A CA 1
ATOM 1790 C C . LYS A 1 226 ? -2.128 -19.058 4.554 1.00 67.31 226 LYS A C 1
ATOM 1792 O O . LYS A 1 226 ? -3.291 -19.431 4.488 1.00 67.31 226 LYS A O 1
ATOM 1797 N N . SER A 1 227 ? -1.106 -19.901 4.504 1.00 61.59 227 SER A N 1
ATOM 1798 C CA . SER A 1 227 ? -1.259 -21.348 4.623 1.00 61.59 227 SER A CA 1
ATOM 1799 C C . SER A 1 227 ? -0.134 -21.877 5.501 1.00 61.59 227 SER A C 1
ATOM 1801 O O . SER A 1 227 ? 1.041 -21.652 5.208 1.00 61.59 227 SER A O 1
ATOM 1803 N N . LEU A 1 228 ? -0.473 -22.590 6.577 1.00 62.94 228 LEU A N 1
ATOM 1804 C CA . LEU A 1 228 ? 0.499 -23.124 7.543 1.00 62.94 228 LEU A CA 1
ATOM 1805 C C . LEU A 1 228 ? 1.438 -22.037 8.102 1.00 62.94 228 LEU A C 1
ATOM 1807 O O . LEU A 1 228 ? 2.660 -22.194 8.067 1.00 62.94 228 LEU A O 1
ATOM 1811 N N . GLU A 1 229 ? 0.870 -20.904 8.525 1.00 66.94 229 GLU A N 1
ATOM 1812 C CA . GLU A 1 229 ? 1.600 -19.720 9.017 1.00 66.94 229 GLU A CA 1
ATOM 1813 C C . GLU A 1 229 ? 2.568 -19.072 8.014 1.00 66.94 229 GLU A C 1
ATOM 1815 O O . GLU A 1 229 ? 3.336 -18.174 8.361 1.00 66.94 229 GLU A O 1
ATOM 1820 N N . LYS A 1 230 ? 2.546 -19.494 6.745 1.00 68.38 230 LYS A N 1
ATOM 1821 C CA . LYS A 1 230 ? 3.395 -18.925 5.697 1.00 68.38 230 LYS A CA 1
ATOM 1822 C C . LYS A 1 230 ? 2.563 -18.124 4.706 1.00 68.38 230 LYS A C 1
ATOM 1824 O O . LYS A 1 230 ? 1.514 -18.607 4.274 1.00 68.38 230 LYS A O 1
ATOM 1829 N N . PRO A 1 231 ? 3.027 -16.930 4.311 1.00 74.56 231 PRO A N 1
ATOM 1830 C CA . PRO A 1 231 ? 2.330 -16.125 3.328 1.00 74.56 231 PRO A CA 1
ATOM 1831 C C . PRO A 1 231 ? 2.660 -16.582 1.900 1.00 74.56 231 PRO A C 1
ATOM 1833 O O . PRO A 1 231 ? 3.827 -16.777 1.535 1.00 74.56 231 PRO A O 1
ATOM 1836 N N . TYR A 1 232 ? 1.620 -16.708 1.082 1.00 74.00 232 TYR A N 1
ATOM 1837 C CA . TYR A 1 232 ? 1.697 -17.028 -0.341 1.00 74.00 232 TYR A CA 1
ATOM 1838 C C . TYR A 1 232 ? 1.068 -15.911 -1.162 1.00 74.00 232 TYR A C 1
ATOM 1840 O O . TYR A 1 232 ? 0.158 -15.223 -0.706 1.00 74.00 232 TYR A O 1
ATOM 1848 N N . THR A 1 233 ? 1.559 -15.735 -2.384 1.00 76.38 233 THR A N 1
ATOM 1849 C CA . THR A 1 233 ? 0.968 -14.848 -3.389 1.00 76.38 233 THR A CA 1
ATOM 1850 C C . THR A 1 233 ? 0.779 -15.615 -4.688 1.00 76.38 233 THR A C 1
ATOM 1852 O O . THR A 1 233 ? 1.723 -16.228 -5.178 1.00 76.38 233 THR A O 1
ATOM 1855 N N . VAL A 1 234 ? -0.419 -15.554 -5.256 1.00 76.25 234 VAL A N 1
ATOM 1856 C CA . VAL A 1 234 ? -0.754 -16.039 -6.597 1.00 76.25 234 VAL A CA 1
ATOM 1857 C C . VAL A 1 234 ? -1.032 -14.820 -7.465 1.00 76.25 234 VAL A C 1
ATOM 1859 O O . VAL A 1 234 ? -1.786 -13.931 -7.064 1.00 76.25 234 VAL A O 1
ATOM 1862 N N . SER A 1 235 ? -0.429 -14.762 -8.651 1.00 75.69 235 SER A N 1
ATOM 1863 C CA . SER A 1 235 ? -0.698 -13.692 -9.609 1.00 75.69 235 SER A CA 1
ATOM 1864 C C . SER A 1 235 ? -0.614 -14.176 -11.051 1.00 75.69 235 SER A C 1
ATOM 1866 O O . SER A 1 235 ? 0.166 -15.074 -11.373 1.00 75.69 235 SER A O 1
ATOM 1868 N N . ASN A 1 236 ? -1.415 -13.556 -11.920 1.00 73.06 236 ASN A N 1
ATOM 1869 C CA . ASN A 1 236 ? -1.319 -13.705 -13.372 1.00 73.06 236 ASN A CA 1
ATOM 1870 C C . ASN A 1 236 ? -0.294 -12.744 -14.011 1.00 73.06 236 ASN A C 1
ATOM 1872 O O . ASN A 1 236 ? -0.111 -12.793 -15.224 1.00 73.06 236 ASN A O 1
ATOM 1876 N N . CYS A 1 237 ? 0.380 -11.894 -13.227 1.00 76.12 237 CYS A N 1
ATOM 1877 C CA . CYS A 1 237 ? 1.450 -11.017 -13.706 1.00 76.12 237 CYS A CA 1
ATOM 1878 C C . CYS A 1 237 ? 2.770 -11.300 -12.995 1.00 76.12 237 CYS A C 1
ATOM 1880 O O . CYS A 1 237 ? 2.794 -11.901 -11.917 1.00 76.12 237 CYS A O 1
ATOM 1882 N N . PRO A 1 238 ? 3.884 -10.790 -13.543 1.00 76.69 238 PRO A N 1
ATOM 1883 C CA . PRO A 1 238 ? 5.131 -10.729 -12.806 1.00 76.69 238 PRO A CA 1
ATOM 1884 C C . PRO A 1 238 ? 4.966 -9.913 -11.520 1.00 76.69 238 PRO A C 1
ATOM 1886 O O . PRO A 1 238 ? 4.544 -8.753 -11.553 1.00 76.69 238 PRO A O 1
ATOM 1889 N N . VAL A 1 239 ? 5.340 -10.509 -10.390 1.00 77.19 239 VAL A N 1
ATOM 1890 C CA . VAL A 1 239 ? 5.360 -9.829 -9.096 1.00 77.19 239 VAL A CA 1
ATOM 1891 C C . VAL A 1 239 ? 6.644 -10.137 -8.330 1.00 77.19 239 VAL A C 1
ATOM 1893 O O . VAL A 1 239 ? 7.208 -11.224 -8.443 1.00 77.19 239 VAL A O 1
ATOM 1896 N N . GLN A 1 240 ? 7.098 -9.179 -7.532 1.00 75.00 240 GLN A N 1
ATOM 1897 C CA . GLN A 1 240 ? 8.136 -9.338 -6.526 1.00 75.00 240 GLN A CA 1
ATOM 1898 C C . GLN A 1 240 ? 7.479 -9.212 -5.154 1.00 75.00 240 GLN A C 1
ATOM 1900 O O . GLN A 1 240 ? 6.845 -8.202 -4.856 1.00 75.00 240 GLN A O 1
ATOM 1905 N N . VAL A 1 241 ? 7.632 -10.247 -4.331 1.00 72.31 241 VAL A N 1
ATOM 1906 C CA . VA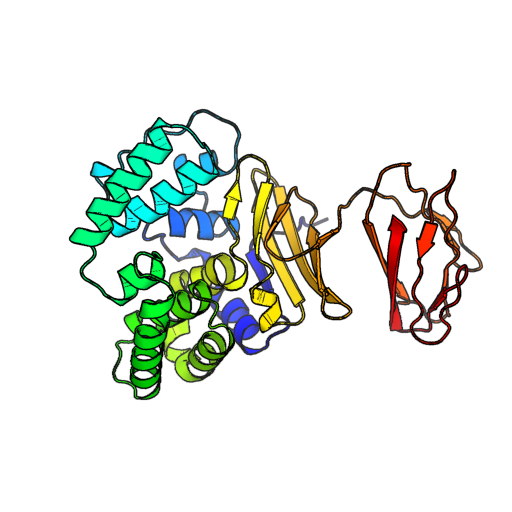L A 1 241 ? 6.969 -10.342 -3.029 1.00 72.31 241 VAL A CA 1
ATOM 1907 C C . VAL A 1 241 ? 7.988 -10.154 -1.914 1.00 72.31 241 VAL A C 1
ATOM 1909 O O . VAL A 1 241 ? 8.914 -10.950 -1.767 1.00 72.31 241 VAL A O 1
ATOM 1912 N N . GLU A 1 242 ? 7.809 -9.113 -1.112 1.00 71.06 242 GLU A N 1
ATOM 1913 C CA . GLU A 1 242 ? 8.560 -8.889 0.119 1.00 71.06 242 GLU A CA 1
ATOM 1914 C C . GLU A 1 242 ? 7.925 -9.700 1.258 1.00 71.06 242 GLU A C 1
ATOM 1916 O O . GLU A 1 242 ? 6.728 -9.585 1.523 1.00 71.06 242 GLU A O 1
ATOM 1921 N N . GLY A 1 243 ? 8.724 -10.533 1.935 1.00 56.88 243 GLY A N 1
ATOM 1922 C CA . GLY A 1 243 ? 8.287 -11.280 3.122 1.00 56.88 243 GLY A CA 1
ATOM 1923 C C . GLY A 1 243 ? 7.523 -12.586 2.861 1.00 56.88 243 GLY A C 1
ATOM 1924 O O . GLY A 1 243 ? 7.115 -13.238 3.821 1.00 56.88 243 GLY A O 1
ATOM 1925 N N . GLY A 1 244 ? 7.369 -13.023 1.603 1.00 56.00 244 GLY A N 1
ATOM 1926 C CA . GLY A 1 244 ? 6.625 -14.248 1.290 1.00 56.00 244 GLY A CA 1
ATOM 1927 C C . GLY A 1 244 ? 7.056 -15.012 0.047 1.00 56.00 244 GLY A C 1
ATOM 1928 O O . GLY A 1 244 ? 8.079 -14.727 -0.571 1.00 56.00 244 GLY A O 1
ATOM 1929 N N . ARG A 1 245 ? 6.273 -16.046 -0.283 1.00 51.16 245 ARG A N 1
ATOM 1930 C CA . ARG A 1 245 ? 6.530 -16.954 -1.411 1.00 51.16 245 ARG A CA 1
ATOM 1931 C C . ARG A 1 245 ? 5.610 -16.633 -2.586 1.00 51.16 245 ARG A C 1
ATOM 1933 O O . ARG A 1 245 ? 4.415 -16.413 -2.396 1.00 51.16 245 ARG A O 1
ATOM 1940 N N . LEU A 1 246 ? 6.158 -16.667 -3.797 1.00 53.88 246 LEU A N 1
ATOM 1941 C CA . LEU A 1 246 ? 5.404 -16.477 -5.036 1.00 53.88 246 LEU A CA 1
ATOM 1942 C C . LEU A 1 246 ? 5.008 -17.824 -5.647 1.00 53.88 246 LEU A C 1
ATOM 1944 O O . LEU A 1 246 ? 5.856 -18.672 -5.880 1.00 53.88 246 LEU A O 1
ATOM 1948 N N . VAL A 1 247 ? 3.733 -18.009 -5.958 1.00 55.31 247 VAL A N 1
ATOM 1949 C CA . VAL A 1 247 ? 3.232 -19.150 -6.725 1.00 55.31 247 VAL A CA 1
ATOM 1950 C C . VAL A 1 247 ? 3.026 -18.690 -8.168 1.00 55.31 247 VAL A C 1
ATOM 1952 O O . VAL A 1 247 ? 2.174 -17.847 -8.442 1.00 55.31 247 VAL A O 1
ATOM 1955 N N . VAL A 1 248 ? 3.852 -19.203 -9.083 1.00 52.53 248 VAL A N 1
ATOM 1956 C CA . VAL A 1 248 ? 3.873 -18.792 -10.497 1.00 52.53 248 VAL A CA 1
ATOM 1957 C C . VAL A 1 248 ? 2.846 -19.593 -11.304 1.00 52.53 248 VAL A C 1
ATOM 1959 O O . VAL A 1 248 ? 2.813 -20.820 -11.215 1.00 52.53 248 VAL A O 1
ATOM 1962 N N . SER A 1 249 ? 2.035 -18.916 -12.125 1.00 41.06 249 SER A N 1
ATOM 1963 C CA . SER A 1 249 ? 1.152 -19.573 -13.103 1.00 41.06 249 SER A CA 1
ATOM 1964 C C . SER A 1 249 ? 1.950 -20.033 -14.332 1.00 41.06 249 SER A C 1
ATOM 1966 O O . SER A 1 249 ? 2.801 -19.292 -14.825 1.00 41.06 249 SER A O 1
ATOM 1968 N N . GLY A 1 250 ? 1.677 -21.240 -14.835 1.00 37.22 250 GLY A N 1
ATOM 1969 C CA . GLY A 1 250 ? 2.368 -21.814 -16.000 1.00 37.22 250 GLY A CA 1
ATOM 1970 C C . GLY A 1 250 ? 2.455 -23.343 -16.022 1.00 37.22 250 GLY A C 1
ATOM 1971 O O . GLY A 1 250 ? 3.245 -23.894 -16.787 1.00 37.22 250 GLY A O 1
ATOM 1972 N N . VAL A 1 251 ? 1.683 -24.035 -15.181 1.00 41.78 251 VAL A N 1
ATOM 1973 C CA . VAL A 1 251 ? 1.532 -25.490 -15.253 1.00 41.78 251 VAL A CA 1
ATOM 1974 C C . VAL A 1 251 ? 0.085 -25.789 -15.590 1.00 41.78 251 VAL A C 1
ATOM 1976 O O . VAL A 1 251 ? -0.817 -25.380 -14.862 1.00 41.78 251 VAL A O 1
ATOM 1979 N N . GLU A 1 252 ? -0.123 -26.465 -16.711 1.00 33.94 252 GLU A N 1
ATOM 1980 C CA . GLU A 1 252 ? -1.432 -26.967 -17.104 1.00 33.94 252 GLU A CA 1
ATOM 1981 C C . GLU A 1 252 ? -1.685 -28.289 -16.363 1.00 33.94 252 GLU A C 1
ATOM 1983 O O . GLU A 1 252 ? -0.941 -29.254 -16.570 1.00 33.94 252 GLU A O 1
ATOM 1988 N N . PRO A 1 253 ? -2.688 -28.369 -15.471 1.00 37.88 253 PRO A N 1
ATOM 1989 C CA . PRO A 1 253 ? -3.148 -29.650 -14.962 1.00 37.88 253 PRO A CA 1
ATOM 1990 C C . PRO A 1 253 ? -3.887 -30.392 -16.074 1.00 37.88 253 PRO A C 1
ATOM 1992 O O . PRO A 1 253 ? -4.799 -29.849 -16.697 1.00 37.88 253 PRO A O 1
ATOM 1995 N N . THR A 1 254 ? -3.510 -31.647 -16.313 1.00 35.34 254 THR A N 1
ATOM 1996 C CA . THR A 1 254 ? -4.276 -32.528 -17.199 1.00 35.34 254 THR A CA 1
ATOM 1997 C C . THR A 1 254 ? -5.249 -33.312 -16.320 1.00 35.34 254 THR A C 1
ATOM 1999 O O . THR A 1 254 ? -4.834 -34.044 -15.421 1.00 35.34 254 THR A O 1
ATOM 2002 N N . LEU A 1 255 ? -6.553 -33.110 -16.521 1.00 31.33 255 LEU A N 1
ATOM 2003 C CA . LEU A 1 255 ? -7.598 -33.832 -15.794 1.00 31.33 255 LEU A CA 1
ATOM 2004 C C . LEU A 1 255 ? -7.957 -35.103 -16.565 1.00 31.33 255 LEU A C 1
ATOM 2006 O O . LEU A 1 255 ? -8.456 -35.027 -17.686 1.00 31.33 255 LEU A O 1
ATOM 2010 N N . SER A 1 256 ? -7.715 -36.264 -15.960 1.00 31.81 256 SER A N 1
ATOM 2011 C CA . SER A 1 256 ? -8.164 -37.560 -16.470 1.00 31.81 256 SER A CA 1
ATOM 2012 C C . SER A 1 256 ? -9.430 -37.978 -15.725 1.00 31.81 256 SER A C 1
ATOM 2014 O O . SER A 1 256 ? -9.443 -38.027 -14.494 1.00 31.81 256 SER A O 1
ATOM 2016 N N . THR A 1 257 ? -10.511 -38.275 -16.448 1.00 31.58 257 THR A N 1
ATOM 2017 C CA . THR A 1 257 ? -11.777 -38.687 -15.831 1.00 31.58 257 THR A CA 1
ATOM 2018 C C . THR A 1 257 ? -11.843 -40.195 -15.586 1.00 31.58 257 THR A C 1
ATOM 2020 O O . THR A 1 257 ? -11.915 -40.973 -16.536 1.00 31.58 257 THR A O 1
ATOM 2023 N N . SER A 1 258 ? -11.973 -40.529 -14.294 1.00 32.09 258 SER A N 1
ATOM 2024 C CA . SER A 1 258 ? -12.470 -41.767 -13.660 1.00 32.09 258 SER A CA 1
ATOM 2025 C C . SER A 1 258 ? -11.410 -42.784 -13.173 1.00 32.09 258 SER A C 1
ATOM 2027 O O . SER A 1 258 ? -10.945 -43.591 -13.978 1.00 32.09 258 SER A O 1
ATOM 2029 N N . PRO A 1 259 ? -11.086 -42.834 -11.853 1.00 42.09 259 PRO A N 1
ATOM 2030 C CA . PRO A 1 259 ? -11.310 -41.792 -10.834 1.00 42.09 259 PRO A CA 1
ATOM 2031 C C . PRO A 1 259 ? -10.677 -40.461 -11.269 1.00 42.09 259 PRO A C 1
ATOM 2033 O O . PRO A 1 259 ? -9.845 -40.450 -12.171 1.00 42.09 259 PRO A O 1
ATOM 2036 N N . VAL A 1 260 ? -11.101 -39.323 -10.699 1.00 37.38 260 VAL A N 1
ATOM 2037 C CA . VAL A 1 260 ? -10.504 -38.013 -11.030 1.00 37.38 260 VAL A CA 1
ATOM 2038 C C . VAL A 1 260 ? -9.050 -38.018 -10.565 1.00 37.38 260 VAL A C 1
ATOM 2040 O O . VAL A 1 260 ? -8.755 -37.718 -9.414 1.00 37.38 260 VAL A O 1
ATOM 2043 N N . THR A 1 261 ? -8.149 -38.398 -11.463 1.00 36.84 261 THR A N 1
ATOM 2044 C CA . THR A 1 261 ? -6.707 -38.321 -11.266 1.00 36.84 261 THR A CA 1
ATOM 2045 C C . THR A 1 261 ? -6.254 -37.002 -11.873 1.00 36.84 261 THR A C 1
ATOM 2047 O O . THR A 1 261 ? -6.366 -36.785 -13.083 1.00 36.84 261 THR A O 1
ATOM 2050 N N . VAL A 1 262 ? -5.768 -36.097 -11.025 1.00 39.22 262 VAL A N 1
ATOM 2051 C CA . VAL A 1 262 ? -5.123 -34.860 -11.477 1.00 39.22 262 VAL A CA 1
ATOM 2052 C C . VAL A 1 262 ? -3.662 -35.183 -11.772 1.00 39.22 262 VAL A C 1
ATOM 2054 O O . VAL A 1 262 ? -2.886 -35.420 -10.848 1.00 39.22 262 VAL A O 1
ATOM 2057 N N . GLU A 1 263 ? -3.281 -35.195 -13.050 1.00 37.09 263 GLU A N 1
ATOM 2058 C CA . GLU A 1 263 ? -1.886 -35.360 -13.458 1.00 37.09 263 GLU A CA 1
ATOM 2059 C C . GLU A 1 263 ? -1.260 -33.985 -13.722 1.00 37.09 263 GLU A C 1
ATOM 2061 O O . GLU A 1 263 ? -1.772 -33.166 -14.492 1.00 37.09 263 GLU A O 1
ATOM 2066 N N . LEU A 1 264 ? -0.134 -33.718 -13.062 1.00 43.78 264 LEU A N 1
ATOM 2067 C CA . LEU A 1 264 ? 0.618 -32.478 -13.218 1.00 43.78 264 LEU A CA 1
ATOM 2068 C C . LEU A 1 264 ? 1.909 -32.750 -13.984 1.00 43.78 264 LEU A C 1
ATOM 2070 O O . LEU A 1 264 ? 2.870 -33.301 -13.449 1.00 43.78 264 LEU A O 1
ATOM 2074 N N . LEU A 1 265 ? 1.948 -32.319 -15.244 1.00 39.84 265 LEU A N 1
ATOM 2075 C CA . LEU A 1 265 ? 3.146 -32.393 -16.074 1.00 39.84 265 LEU A CA 1
ATOM 2076 C C . LEU A 1 265 ? 4.088 -31.230 -15.736 1.00 39.84 265 LEU A C 1
ATOM 2078 O O . LEU A 1 265 ? 4.034 -30.150 -16.323 1.00 39.84 265 LEU A O 1
ATOM 2082 N N . VAL A 1 266 ? 4.969 -31.455 -14.762 1.00 45.34 266 VAL A N 1
ATOM 2083 C CA . VAL A 1 266 ? 5.939 -30.450 -14.304 1.00 45.34 266 VAL A CA 1
ATOM 2084 C C . VAL A 1 266 ? 7.238 -30.542 -15.115 1.00 45.34 266 VAL A C 1
ATOM 2086 O O . VAL A 1 266 ? 7.833 -31.612 -15.247 1.00 45.34 266 VAL A O 1
ATOM 2089 N N . LYS A 1 267 ? 7.710 -29.408 -15.656 1.00 40.88 267 LYS A N 1
ATOM 2090 C CA . LYS A 1 267 ? 9.031 -29.317 -16.303 1.00 40.88 267 LYS A CA 1
ATOM 2091 C C . LYS A 1 267 ? 10.149 -29.339 -15.243 1.00 40.88 267 LYS A C 1
ATOM 2093 O O . LYS A 1 267 ? 10.005 -28.676 -14.213 1.00 40.88 267 LYS A O 1
ATOM 2098 N N . PRO A 1 268 ? 11.284 -30.020 -15.487 1.00 38.88 268 PRO A N 1
ATOM 2099 C CA . PRO A 1 268 ? 12.424 -29.990 -14.571 1.00 38.88 268 PRO A CA 1
ATOM 2100 C C . PRO A 1 268 ? 12.902 -28.545 -14.343 1.00 38.88 268 PRO A C 1
ATOM 2102 O O . PRO A 1 268 ? 13.084 -27.823 -15.322 1.00 38.88 268 PRO A O 1
ATOM 2105 N N . ARG A 1 269 ? 13.166 -28.171 -13.075 1.00 45.88 269 ARG A N 1
ATOM 2106 C CA . ARG A 1 269 ? 13.625 -26.849 -12.558 1.00 45.88 269 ARG A CA 1
ATOM 2107 C C . ARG A 1 269 ? 12.555 -25.855 -12.078 1.00 45.88 269 ARG A C 1
ATOM 2109 O O . ARG A 1 269 ? 12.923 -24.763 -11.648 1.00 45.88 269 ARG A O 1
ATOM 2116 N N . ASN A 1 270 ? 11.275 -26.213 -12.085 1.00 46.75 270 ASN A N 1
ATOM 2117 C CA . ASN A 1 270 ? 10.233 -25.355 -11.517 1.00 46.75 270 ASN A CA 1
ATOM 2118 C C . ASN A 1 270 ? 9.982 -25.697 -10.041 1.00 46.75 270 ASN A C 1
ATOM 2120 O O . ASN A 1 270 ? 9.802 -26.862 -9.704 1.00 46.75 270 ASN A O 1
ATOM 2124 N N . TRP A 1 271 ? 9.929 -24.675 -9.186 1.00 49.91 271 TRP A N 1
ATOM 2125 C CA . TRP A 1 271 ? 9.373 -24.746 -7.833 1.00 49.91 271 TRP A CA 1
ATOM 2126 C C . TRP A 1 271 ? 7.970 -24.133 -7.857 1.00 49.91 271 TRP A C 1
ATOM 2128 O O . TRP A 1 271 ? 7.730 -23.161 -8.577 1.00 49.91 271 TRP A O 1
ATOM 2138 N N . GLY A 1 272 ? 7.029 -24.687 -7.096 1.00 49.53 272 GLY A N 1
ATOM 2139 C CA . GLY A 1 272 ? 5.661 -24.176 -7.077 1.00 49.53 272 GLY A CA 1
ATOM 2140 C C . GLY A 1 272 ? 4.773 -24.843 -6.035 1.00 49.53 272 GLY A C 1
ATOM 2141 O O . GLY A 1 272 ? 5.177 -25.776 -5.338 1.00 49.53 272 GLY A O 1
ATOM 2142 N N . VAL A 1 273 ? 3.554 -24.318 -5.918 1.00 48.19 273 VAL A N 1
ATOM 2143 C CA . VAL A 1 273 ? 2.518 -24.835 -5.022 1.00 48.19 273 VAL A CA 1
ATOM 2144 C C . VAL A 1 273 ? 1.229 -24.980 -5.819 1.00 48.19 273 VAL A C 1
ATOM 2146 O O . VAL A 1 273 ? 0.789 -24.017 -6.441 1.00 48.19 273 VAL A O 1
ATOM 2149 N N . PHE A 1 274 ? 0.627 -26.167 -5.800 1.00 54.44 274 PHE A N 1
ATOM 2150 C CA . PHE A 1 274 ? -0.715 -26.383 -6.340 1.00 54.44 274 PHE A CA 1
ATOM 2151 C C . PHE A 1 274 ? -1.738 -26.350 -5.225 1.00 54.44 274 PHE A C 1
ATOM 2153 O O . PHE A 1 274 ? -1.526 -26.973 -4.188 1.00 54.44 274 PHE A O 1
ATOM 2160 N N . PHE A 1 275 ? -2.848 -25.665 -5.473 1.00 50.34 275 PHE A N 1
ATOM 2161 C CA . PHE A 1 275 ? -4.028 -25.718 -4.624 1.00 50.34 275 PHE A CA 1
ATOM 2162 C C . PHE A 1 275 ? -5.060 -26.586 -5.319 1.00 50.34 275 PHE A C 1
ATOM 2164 O O . PHE A 1 275 ? -5.433 -26.313 -6.459 1.00 50.34 275 PHE A O 1
ATOM 2171 N N . ILE A 1 276 ? -5.487 -27.641 -4.640 1.00 55.19 276 ILE A N 1
ATOM 2172 C CA . ILE A 1 276 ? -6.561 -28.515 -5.098 1.00 55.19 276 ILE A CA 1
ATOM 2173 C C . ILE A 1 276 ? -7.693 -28.358 -4.100 1.00 55.19 276 ILE A C 1
ATOM 2175 O O . ILE A 1 276 ? -7.463 -28.482 -2.903 1.00 55.19 276 ILE A O 1
ATOM 2179 N N . ALA A 1 277 ? -8.889 -28.059 -4.592 1.00 44.75 277 ALA A N 1
ATOM 2180 C CA . ALA A 1 277 ? -10.107 -28.035 -3.797 1.00 44.75 277 ALA A CA 1
ATOM 2181 C C . ALA A 1 277 ? -11.087 -29.046 -4.392 1.00 44.75 277 ALA A C 1
ATOM 2183 O O . ALA A 1 277 ? -11.290 -29.063 -5.611 1.00 44.75 277 ALA A O 1
ATOM 2184 N N . ASN A 1 278 ? -11.684 -29.886 -3.551 1.00 48.22 278 ASN A N 1
ATOM 2185 C CA . ASN A 1 278 ? -12.713 -30.813 -3.985 1.00 48.22 278 ASN A CA 1
ATOM 2186 C C . ASN A 1 278 ? -14.092 -30.152 -3.906 1.00 48.22 278 ASN A C 1
ATOM 2188 O O . ASN A 1 278 ? -14.783 -30.211 -2.894 1.00 48.22 278 ASN A O 1
ATOM 2192 N N . ASN A 1 279 ? -14.509 -29.558 -5.022 1.00 45.16 279 ASN A N 1
ATOM 2193 C CA . ASN A 1 279 ? -15.843 -28.973 -5.173 1.00 45.16 279 ASN A CA 1
ATOM 2194 C C . ASN A 1 279 ? -16.854 -29.955 -5.790 1.00 45.16 279 ASN A C 1
ATOM 2196 O O . ASN A 1 279 ? -17.856 -29.532 -6.365 1.00 45.16 279 ASN A O 1
ATOM 2200 N N . THR A 1 280 ? -16.570 -31.257 -5.752 1.00 52.34 280 THR A N 1
ATOM 2201 C CA . THR A 1 280 ? -17.440 -32.295 -6.317 1.00 52.34 280 THR A CA 1
ATOM 2202 C C . THR A 1 280 ? -18.142 -33.071 -5.209 1.00 52.34 280 THR A C 1
ATOM 2204 O O . THR A 1 280 ? -17.705 -33.046 -4.067 1.00 52.34 280 THR A O 1
ATOM 2207 N N . ASN A 1 281 ? -19.210 -33.802 -5.539 1.00 53.62 281 ASN A N 1
ATOM 2208 C CA . ASN A 1 281 ? -19.928 -34.659 -4.582 1.00 53.62 281 ASN A CA 1
ATOM 2209 C C . ASN A 1 281 ? -19.215 -36.003 -4.328 1.00 53.62 281 ASN A C 1
ATOM 2211 O O . ASN A 1 281 ? -19.844 -36.969 -3.899 1.00 53.62 281 ASN A O 1
ATOM 2215 N N . SER A 1 282 ? -17.937 -36.127 -4.682 1.00 51.53 282 SER A N 1
ATOM 2216 C CA . SER A 1 282 ? -17.181 -37.374 -4.571 1.00 51.53 282 SER A CA 1
ATOM 2217 C C . SER A 1 282 ? -15.745 -37.087 -4.146 1.00 51.53 282 SER A C 1
ATOM 2219 O O . SER A 1 282 ? -15.192 -36.077 -4.576 1.00 51.53 282 SER A O 1
ATOM 2221 N N . PRO A 1 283 ? -15.114 -37.944 -3.330 1.00 47.34 283 PRO A N 1
ATOM 2222 C CA . PRO A 1 283 ? -13.714 -37.770 -2.966 1.00 47.34 283 PRO A CA 1
ATOM 2223 C C . PRO A 1 283 ? -12.797 -37.776 -4.197 1.00 47.34 283 PRO A C 1
ATOM 2225 O O . PRO A 1 283 ? -13.002 -38.553 -5.134 1.00 47.34 283 PRO A O 1
ATOM 2228 N N . ILE A 1 284 ? -11.776 -36.918 -4.199 1.00 51.69 284 ILE A N 1
ATOM 2229 C CA . ILE A 1 284 ? -10.764 -36.855 -5.263 1.00 51.69 284 ILE A CA 1
ATOM 2230 C C . ILE A 1 284 ? -9.494 -37.548 -4.774 1.00 51.69 284 ILE A C 1
ATOM 2232 O O . ILE A 1 284 ? -8.989 -37.225 -3.701 1.00 51.69 284 ILE A O 1
ATOM 2236 N N . ARG A 1 285 ? -8.951 -38.466 -5.584 1.00 53.78 285 ARG A N 1
ATOM 2237 C CA . ARG A 1 285 ? -7.657 -39.122 -5.342 1.00 53.78 285 ARG A CA 1
ATOM 2238 C C . ARG A 1 285 ? -6.570 -38.438 -6.165 1.00 53.78 285 ARG A C 1
ATOM 2240 O O . ARG A 1 285 ? -6.593 -38.459 -7.395 1.00 53.78 285 ARG A O 1
ATOM 2247 N N . TYR A 1 286 ? -5.596 -37.851 -5.484 1.00 56.41 286 TYR A N 1
ATOM 2248 C CA . TYR A 1 286 ? -4.462 -37.172 -6.094 1.00 56.41 286 TYR A CA 1
ATOM 2249 C C . TYR A 1 286 ? -3.192 -38.034 -6.043 1.00 56.41 286 TYR A C 1
ATOM 2251 O O . TYR A 1 286 ? -2.717 -38.378 -4.960 1.00 56.41 286 TYR A O 1
ATOM 2259 N N . GLU A 1 287 ? -2.613 -38.325 -7.214 1.00 54.97 287 GLU A N 1
ATOM 2260 C CA . GLU A 1 287 ? -1.346 -39.055 -7.373 1.00 54.97 287 GLU A CA 1
ATOM 2261 C C . GLU A 1 287 ? -0.328 -38.211 -8.162 1.00 54.97 287 GLU A C 1
ATOM 2263 O O . GLU A 1 287 ? -0.406 -38.125 -9.392 1.00 54.97 287 GLU A O 1
ATOM 2268 N N . PRO A 1 288 ? 0.661 -37.584 -7.505 1.00 52.06 288 PRO A N 1
ATOM 2269 C CA . PRO A 1 288 ? 1.670 -36.810 -8.213 1.00 52.06 288 PRO A CA 1
ATOM 2270 C C . PRO A 1 288 ? 2.644 -37.717 -8.980 1.00 52.06 288 PRO A C 1
ATOM 2272 O O . PRO A 1 288 ? 3.335 -38.542 -8.382 1.00 52.06 288 PRO A O 1
ATOM 2275 N N . ARG A 1 289 ? 2.786 -37.511 -10.296 1.00 50.47 289 ARG A N 1
ATOM 2276 C CA . ARG A 1 289 ? 3.811 -38.168 -11.132 1.00 50.47 289 ARG A CA 1
ATOM 2277 C C . ARG A 1 289 ? 4.761 -37.131 -11.724 1.00 50.47 289 ARG A C 1
ATOM 2279 O O . ARG A 1 289 ? 4.314 -36.153 -12.310 1.00 50.47 289 ARG A O 1
ATOM 2286 N N . VAL A 1 290 ? 6.076 -37.344 -11.606 1.00 48.16 290 VAL A N 1
ATOM 2287 C CA . VAL A 1 290 ? 7.086 -36.475 -12.241 1.00 48.16 290 VAL A CA 1
ATOM 2288 C C . VAL A 1 290 ? 8.016 -37.282 -13.137 1.00 48.16 290 VAL A C 1
ATOM 2290 O O . VAL A 1 290 ? 8.531 -38.328 -12.742 1.00 48.16 290 VAL A O 1
ATOM 2293 N N . LYS A 1 291 ? 8.288 -36.773 -14.345 1.00 41.06 291 LYS A N 1
ATOM 2294 C CA . LYS A 1 291 ? 9.359 -37.293 -15.201 1.00 41.06 291 LYS A CA 1
ATOM 2295 C C . LYS A 1 291 ? 10.714 -36.785 -14.701 1.00 41.06 291 LYS A C 1
ATOM 2297 O O . LYS A 1 291 ? 11.054 -35.624 -14.895 1.00 41.06 291 LYS A O 1
ATOM 2302 N N . GLY A 1 292 ? 11.500 -37.692 -14.121 1.00 43.91 292 GLY A N 1
ATOM 2303 C CA . GLY A 1 292 ? 12.879 -37.445 -13.697 1.00 43.91 292 GLY A CA 1
ATOM 2304 C C . GLY A 1 292 ? 12.988 -36.818 -12.305 1.00 43.91 292 GLY A C 1
ATOM 2305 O O . GLY A 1 292 ? 12.507 -35.718 -12.092 1.00 43.91 292 GLY A O 1
ATOM 2306 N N . ARG A 1 293 ? 13.631 -37.551 -11.381 1.00 36.81 293 ARG A N 1
ATOM 2307 C CA . ARG A 1 293 ? 14.223 -37.177 -10.067 1.00 36.81 293 ARG A CA 1
ATOM 2308 C C . ARG A 1 293 ? 13.719 -35.909 -9.332 1.00 36.81 293 ARG A C 1
ATOM 2310 O O . ARG A 1 293 ? 14.513 -35.248 -8.674 1.00 36.81 293 ARG A O 1
ATOM 2317 N N . CYS A 1 294 ? 12.439 -35.572 -9.398 1.00 35.56 294 CYS A N 1
ATOM 2318 C CA . CYS A 1 294 ? 11.831 -34.492 -8.622 1.00 35.56 294 CYS A CA 1
ATOM 2319 C C . CYS A 1 294 ? 11.030 -35.114 -7.477 1.00 35.56 294 CYS A C 1
ATOM 2321 O O . CYS A 1 294 ? 10.398 -36.157 -7.662 1.00 35.56 294 CYS A O 1
ATOM 2323 N N . VAL A 1 295 ? 11.080 -34.508 -6.292 1.00 39.84 295 VAL A N 1
ATOM 2324 C CA . VAL A 1 295 ? 10.392 -35.019 -5.102 1.00 39.84 295 VAL A CA 1
ATOM 2325 C C . VAL A 1 295 ? 9.127 -34.196 -4.902 1.00 39.84 295 VAL A C 1
ATOM 2327 O O . VAL A 1 295 ? 9.197 -33.016 -4.561 1.00 39.84 295 VAL A O 1
ATOM 2330 N N . VAL A 1 296 ? 7.960 -34.813 -5.089 1.00 41.88 296 VAL A N 1
ATOM 2331 C CA . VAL A 1 296 ? 6.680 -34.172 -4.767 1.00 41.88 296 VAL A CA 1
ATOM 2332 C C . VAL A 1 296 ? 6.327 -34.482 -3.323 1.00 41.88 296 VAL A C 1
ATOM 2334 O O . VAL A 1 296 ? 6.153 -35.643 -2.959 1.00 41.88 296 VAL A O 1
ATOM 2337 N N . LYS A 1 297 ? 6.216 -33.442 -2.495 1.00 42.44 297 LYS A N 1
ATOM 2338 C CA . LYS A 1 297 ? 5.745 -33.561 -1.115 1.00 42.44 297 LYS A CA 1
ATOM 2339 C C . LYS A 1 297 ? 4.292 -33.095 -1.069 1.00 42.44 297 LYS A C 1
ATOM 2341 O O . LYS A 1 297 ? 4.010 -31.913 -0.868 1.00 42.44 297 LYS A O 1
ATOM 2346 N N . ALA A 1 298 ? 3.366 -34.027 -1.280 1.00 42.31 298 ALA A N 1
ATOM 2347 C CA . ALA A 1 298 ? 1.991 -33.842 -0.830 1.00 42.31 298 ALA A CA 1
ATOM 2348 C C . ALA A 1 298 ? 2.007 -33.996 0.695 1.00 42.31 298 ALA A C 1
ATOM 2350 O O . ALA A 1 298 ? 2.496 -35.003 1.200 1.00 42.31 298 ALA A O 1
ATOM 2351 N N . LYS A 1 299 ? 1.593 -32.964 1.433 1.00 42.16 299 LYS A N 1
ATOM 2352 C CA . LYS A 1 299 ? 1.591 -32.999 2.896 1.00 42.16 299 LYS A CA 1
ATOM 2353 C C . LYS A 1 299 ? 0.145 -33.107 3.364 1.00 42.16 299 LYS A C 1
ATOM 2355 O O . LYS A 1 299 ? -0.514 -32.087 3.527 1.00 42.16 299 LYS A O 1
ATOM 2360 N N . ASP A 1 300 ? -0.316 -34.339 3.536 1.00 40.00 300 ASP A N 1
ATOM 2361 C CA . ASP A 1 300 ? -1.480 -34.644 4.366 1.00 40.00 300 ASP A CA 1
ATOM 2362 C C . ASP A 1 300 ? -1.053 -34.492 5.840 1.00 40.00 300 ASP A C 1
ATOM 2364 O O . ASP A 1 300 ? -0.011 -35.022 6.249 1.00 40.00 300 ASP A O 1
ATOM 2368 N N . TYR A 1 301 ? -1.786 -33.682 6.609 1.00 37.72 301 TYR A N 1
ATOM 2369 C CA . TYR A 1 301 ? -1.467 -33.414 8.014 1.00 37.72 301 TYR A CA 1
ATOM 2370 C C . TYR A 1 301 ? -1.752 -34.617 8.918 1.00 37.72 301 TYR A C 1
ATOM 2372 O O . TYR A 1 301 ? -1.173 -34.678 10.003 1.00 37.72 301 TYR A O 1
ATOM 2380 N N . GLU A 1 302 ? -2.560 -35.580 8.467 1.00 35.25 302 GLU A N 1
ATOM 2381 C CA . GLU A 1 302 ? -2.906 -36.750 9.274 1.00 35.25 302 GLU A CA 1
ATOM 2382 C C . GLU A 1 302 ? -1.914 -37.906 9.099 1.00 35.25 302 GLU A C 1
ATOM 2384 O O . GLU A 1 302 ? -1.549 -38.544 10.085 1.00 35.25 302 GLU A O 1
ATOM 2389 N N . ASN A 1 303 ? -1.391 -38.140 7.889 1.00 36.88 303 ASN A N 1
ATOM 2390 C CA . ASN A 1 303 ? -0.726 -39.419 7.601 1.00 36.88 303 ASN A CA 1
ATOM 2391 C C . ASN A 1 303 ? 0.783 -39.380 7.315 1.00 36.88 303 ASN A C 1
ATOM 2393 O O . ASN A 1 303 ? 1.383 -40.444 7.192 1.00 36.88 303 ASN A O 1
ATOM 2397 N N . GLN A 1 304 ? 1.432 -38.210 7.194 1.00 37.81 304 GLN A N 1
ATOM 2398 C CA . GLN A 1 304 ? 2.867 -38.079 6.827 1.00 37.81 304 GLN A CA 1
ATOM 2399 C C . GLN A 1 304 ? 3.323 -38.939 5.615 1.00 37.81 304 GLN A C 1
ATOM 2401 O O . GLN A 1 304 ? 4.522 -39.120 5.386 1.00 37.81 304 GLN A O 1
ATOM 2406 N N . GLY A 1 305 ? 2.386 -39.468 4.826 1.00 38.47 305 GLY A N 1
ATOM 2407 C CA . GLY A 1 305 ? 2.640 -40.397 3.736 1.00 38.47 305 GLY A CA 1
ATOM 2408 C C . GLY A 1 305 ? 2.995 -39.668 2.446 1.00 38.47 305 GLY A C 1
ATOM 2409 O O . GLY A 1 305 ? 2.497 -38.581 2.164 1.00 38.47 305 GLY A O 1
ATOM 2410 N N . CYS A 1 306 ? 3.865 -40.276 1.641 1.00 46.50 306 CYS A N 1
ATOM 2411 C CA . CYS A 1 306 ? 4.127 -39.840 0.272 1.00 46.50 306 CYS A CA 1
ATOM 2412 C C . CYS A 1 306 ? 3.301 -40.690 -0.702 1.00 46.50 306 CYS A C 1
ATOM 2414 O O . CYS A 1 306 ? 3.385 -41.913 -0.645 1.00 46.50 306 CYS A O 1
ATOM 2416 N N . GLY A 1 307 ? 2.600 -40.052 -1.646 1.00 52.31 307 GLY A N 1
ATOM 2417 C CA . GLY A 1 307 ? 2.160 -40.702 -2.891 1.00 52.31 307 GLY A CA 1
ATOM 2418 C C . GLY A 1 307 ? 0.665 -40.658 -3.196 1.00 52.31 307 GLY A C 1
ATOM 2419 O O . GLY A 1 307 ? 0.311 -40.738 -4.367 1.00 52.31 307 GLY A O 1
ATOM 2420 N N . GLU A 1 308 ? -0.195 -40.457 -2.200 1.00 52.66 308 GLU A N 1
ATOM 2421 C CA . GLU A 1 308 ? -1.644 -40.417 -2.403 1.00 52.66 308 GLU A CA 1
ATOM 2422 C C . GLU A 1 308 ? -2.277 -39.431 -1.422 1.00 52.66 308 GLU A C 1
ATOM 2424 O O . GLU A 1 308 ? -1.985 -39.469 -0.229 1.00 52.66 308 GLU A O 1
ATOM 2429 N N . LEU A 1 309 ? -3.103 -38.522 -1.934 1.00 56.59 309 LEU A N 1
ATOM 2430 C CA . LEU A 1 309 ? -3.908 -37.611 -1.127 1.00 56.59 309 LEU A CA 1
ATOM 2431 C C . LEU A 1 309 ? -5.373 -37.816 -1.513 1.00 56.59 309 LEU A C 1
ATOM 2433 O O . LEU A 1 309 ? -5.734 -37.638 -2.678 1.00 56.59 309 LEU A O 1
ATOM 2437 N N . LEU A 1 310 ? -6.193 -38.184 -0.534 1.00 56.69 310 LEU A N 1
ATOM 2438 C CA . LEU A 1 310 ? -7.643 -38.187 -0.658 1.00 56.69 310 LEU A CA 1
ATOM 2439 C C . LEU A 1 310 ? -8.160 -36.829 -0.176 1.00 56.69 310 LEU A C 1
ATOM 2441 O O . LEU A 1 310 ? -7.743 -36.365 0.878 1.00 56.69 310 LEU A O 1
ATOM 2445 N N . LEU A 1 311 ? -9.019 -36.187 -0.964 1.00 53.25 311 LEU A N 1
ATOM 2446 C CA . LEU A 1 311 ? -9.727 -34.971 -0.564 1.00 53.25 311 LEU A CA 1
ATOM 2447 C C . LEU A 1 311 ? -11.219 -35.258 -0.541 1.00 53.25 311 LEU A C 1
ATOM 2449 O O . LEU A 1 311 ? -11.788 -35.540 -1.599 1.00 53.25 311 LEU A O 1
ATOM 2453 N N . ASP A 1 312 ? -11.849 -35.156 0.623 1.00 51.72 312 ASP A N 1
ATOM 2454 C CA . ASP A 1 312 ? -13.300 -35.243 0.776 1.00 51.72 312 ASP A CA 1
ATOM 2455 C C . ASP A 1 312 ? -14.008 -33.984 0.258 1.00 51.72 312 ASP A C 1
ATOM 2457 O O . ASP A 1 312 ? -13.392 -32.982 -0.111 1.00 51.72 312 ASP A O 1
ATOM 2461 N N . VAL A 1 313 ? -15.335 -34.057 0.145 1.00 48.50 313 VAL A N 1
ATOM 2462 C CA . VAL A 1 313 ? -16.165 -32.971 -0.394 1.00 48.50 313 VAL A CA 1
ATOM 2463 C C . VAL A 1 313 ? -15.986 -31.699 0.440 1.00 48.50 313 VAL A C 1
ATOM 2465 O O . VAL A 1 313 ? -16.267 -31.685 1.635 1.00 48.50 313 VAL A O 1
ATOM 2468 N N . GLY A 1 314 ? -15.563 -30.611 -0.204 1.00 40.06 314 GLY A N 1
ATOM 2469 C CA . GLY A 1 314 ? -15.303 -29.321 0.439 1.00 40.06 314 GLY A CA 1
ATOM 2470 C C . GLY A 1 314 ? -13.893 -29.163 1.015 1.00 40.06 314 GLY A C 1
ATOM 2471 O O . GLY A 1 314 ? -13.560 -28.078 1.493 1.00 40.06 314 GLY A O 1
ATOM 2472 N N . GLU A 1 315 ? -13.047 -30.192 0.947 1.00 45.28 315 GLU A N 1
ATOM 2473 C CA . GLU A 1 315 ? -11.667 -30.111 1.420 1.00 45.28 315 GLU A CA 1
ATOM 2474 C C . GLU A 1 315 ? -10.729 -29.450 0.408 1.00 45.28 315 GLU A C 1
ATOM 2476 O O . GLU A 1 315 ? -10.972 -29.419 -0.805 1.00 45.28 315 GLU A O 1
ATOM 2481 N N . TYR A 1 316 ? -9.613 -28.932 0.920 1.00 47.41 316 TYR A N 1
ATOM 2482 C CA . TYR A 1 316 ? -8.552 -28.339 0.121 1.00 47.41 316 TYR A CA 1
ATOM 2483 C C . TYR A 1 316 ? -7.180 -28.854 0.550 1.00 47.41 316 TYR A C 1
ATOM 2485 O O . TYR A 1 316 ? -6.920 -29.107 1.723 1.00 47.41 316 TYR A O 1
ATOM 2493 N N . ALA A 1 317 ? -6.261 -28.935 -0.406 1.00 50.97 317 ALA A N 1
ATOM 2494 C CA . ALA A 1 317 ? -4.869 -29.255 -0.152 1.00 50.97 317 ALA A CA 1
ATOM 2495 C C . ALA A 1 317 ? -3.920 -28.339 -0.907 1.00 50.97 317 ALA A C 1
ATOM 2497 O O . ALA A 1 317 ? -4.208 -27.857 -2.004 1.00 50.97 317 ALA A O 1
ATOM 2498 N N . SER A 1 318 ? -2.744 -28.156 -0.307 1.00 48.97 318 SER A N 1
ATOM 2499 C CA . SER A 1 318 ? -1.602 -27.519 -0.952 1.00 48.97 318 SER A CA 1
ATOM 2500 C C . SER A 1 318 ? -0.503 -28.551 -1.187 1.00 48.97 318 SER A C 1
ATOM 2502 O O . SER A 1 318 ? -0.037 -29.207 -0.253 1.00 48.97 318 SER A O 1
ATOM 2504 N N . ILE A 1 319 ? -0.080 -28.708 -2.437 1.00 54.59 319 ILE A N 1
ATOM 2505 C CA . ILE A 1 319 ? 0.986 -29.638 -2.816 1.00 54.59 319 ILE A CA 1
ATOM 2506 C C . ILE A 1 319 ? 2.220 -28.834 -3.182 1.00 54.59 319 ILE A C 1
ATOM 2508 O O . ILE A 1 319 ? 2.173 -27.971 -4.058 1.00 54.59 319 ILE A O 1
ATOM 2512 N N . HIS A 1 320 ? 3.325 -29.138 -2.507 1.00 50.75 320 HIS A N 1
ATOM 2513 C CA . HIS A 1 320 ? 4.589 -28.423 -2.636 1.00 50.75 320 HIS A CA 1
ATOM 2514 C C . HIS A 1 320 ? 5.564 -29.300 -3.421 1.00 50.75 320 HIS A C 1
ATOM 2516 O O . HIS A 1 320 ? 5.753 -30.474 -3.090 1.00 50.75 320 HIS A O 1
ATOM 2522 N N . PHE A 1 321 ? 6.206 -28.741 -4.445 1.00 56.34 321 PHE A N 1
ATOM 2523 C CA . PHE A 1 321 ? 7.236 -29.446 -5.209 1.00 56.34 321 PHE A CA 1
ATOM 2524 C C . PHE A 1 321 ? 8.513 -28.612 -5.316 1.00 56.34 321 PHE A C 1
ATOM 2526 O O . PHE A 1 321 ? 8.475 -27.381 -5.418 1.00 56.34 321 PHE A O 1
ATOM 2533 N N . THR A 1 322 ? 9.640 -29.319 -5.237 1.00 48.88 322 THR A N 1
ATOM 2534 C CA . THR A 1 322 ? 11.012 -28.796 -5.248 1.00 48.88 322 THR A CA 1
ATOM 2535 C C . THR A 1 322 ? 11.886 -29.660 -6.135 1.00 48.88 322 THR A C 1
ATOM 2537 O O . THR A 1 322 ? 11.755 -30.905 -6.040 1.00 48.88 322 THR A O 1
#

Secondary structure (DSSP, 8-state):
-PPPPS--EEESSHHHHHHHHHHHTTGGGPPPSSHHHHHHHHHTTSS---HHHHHTTSSSPPP---GGGS-HHHHHHHHHHHHHHS--HHHHHHHHHHHHHHHHH---HHHHHHTT-S-HHHHHHHHHHHHHHHHTT-S-HHHHHHHHHHHHHTT-HHHHHHHHHHTHHHHTT-HHHHHIIIIIIIS--EEETTEEEEESGGGGT-SEEEEEEEETTEEEEEEEEEETTEEEEEESS-EEEESSEEEE----EEEETTTTEEEE-PPTT--EEEEEE--SSSPEEE----SSS--EEE--TTT--SS-EEE-TT-EEEEEE-

Foldseek 3Di:
DPDDAALDKAFQFPLLRVLSVLQSVPLLPDDAPALVLLLLCQFRVSHPHDPQSLPQQAPDDHDDDDLVVDDLLRSLVSLVSCCQAPVDPVSVVVNVVSLVVCVVRVPDPLSCLLSVVDDLVVVVVVLVVVLVCLLVVNDDLVSLLSSLQSCLQSLVPVSSSVSSVSSVVSNSVPSSSSSCCRQCRQFVWHGYNQWTETENSVCVRTQKMWGWTDRNPDIKIWIWGDDPNFIEIEIPGDYDYHRHYYAYDDWDFDFDVDQGETETADDPPDWHKDKDFAQDQDKHKYFYDYDDDKAKDFDDPPPSDPGIDIAHHGGMGIITID

pLDDT: mean 76.62, std 19.65, range [31.33, 98.0]

Radius of gyration: 22.39 Å; chains: 1; bounding box: 43×64×44 Å